Protein AF-A0A3P8J7G5-F1 (afdb_monomer_lite)

Organism: Raoultella terrigena (NCBI:txid577)

Radius of gyration: 26.19 Å; chains: 1; bounding box: 69×75×63 Å

InterPro domains:
  IPR012000 Thiamine pyrophosphate enzyme, central domain [PF00205] (1-102)
  IPR029035 DHS-like NAD/FAD-binding domain superfamily [SSF52467] (2-127)
  IPR045229 Thiamine pyrophosphate enzyme [PTHR18968] (2-134)

pLDDT: mean 77.0, std 26.86, range [25.62, 98.56]

Secondary structure (DSSP, 8-state):
-HHHHT--EEE-TTTTTSS-TT-TTEEEE-STT--HHHHHHHHH-SEEEEES----HHHHTTTTS---TT-EEEEEES-HHHHTGGG-EEEES-HHHHHHHHHHHTTT-----TTTTHHHHHHHHHHHHHHHHHT--TTSTT---SS--S--TTS-PPP----S---HHHHHHHHHTT----------------------------------

Sequence (212 aa):
MAERYGIPFAETQAGKGSVVSSHPLNVGGVGETGCLAANLLAKEADLVIGVGTRFSDFTTASKWLFQHPGVRFLNVNVSNFDAWKLDGIPLLADAREALTALDDALAGESWQAEWGAQIDSVQNRQLKETQRVYQAVWQEESFVPEIDDRLDRGCGVPRIPPDHGFNLNAVQRAGRAERNPGLRRGDRGGGGQPARRSAARLAQPGDQHLSR

Structure (mmCIF, N/CA/C/O backbone):
data_AF-A0A3P8J7G5-F1
#
_entry.id   AF-A0A3P8J7G5-F1
#
loop_
_atom_site.group_PDB
_atom_site.id
_atom_site.type_symbol
_atom_site.label_atom_id
_atom_site.label_alt_id
_atom_site.label_comp_id
_atom_site.label_asym_id
_atom_site.label_entity_id
_atom_site.label_seq_id
_atom_site.pdbx_PDB_ins_code
_atom_site.Cartn_x
_atom_site.Cartn_y
_atom_site.Cartn_z
_atom_site.occupancy
_atom_site.B_iso_or_equiv
_atom_site.auth_seq_id
_atom_site.auth_comp_id
_atom_site.auth_asym_id
_atom_site.auth_atom_id
_atom_site.pdbx_PDB_model_num
ATOM 1 N N . MET A 1 1 ? 1.711 -3.173 14.064 1.00 90.19 1 MET A N 1
ATOM 2 C CA . MET A 1 1 ? 0.731 -3.344 12.976 1.00 90.19 1 MET A CA 1
ATOM 3 C C . MET A 1 1 ? 1.226 -4.165 11.776 1.00 90.19 1 MET A C 1
ATOM 5 O O . MET A 1 1 ? 0.904 -5.340 11.760 1.00 90.19 1 MET A O 1
ATOM 9 N N . ALA A 1 2 ? 1.992 -3.639 10.800 1.00 94.25 2 ALA A N 1
ATOM 10 C CA . ALA A 1 2 ? 2.268 -4.364 9.537 1.00 94.25 2 ALA A CA 1
ATOM 11 C C . ALA A 1 2 ? 2.840 -5.784 9.727 1.00 94.25 2 ALA A C 1
ATOM 13 O O . ALA A 1 2 ? 2.243 -6.748 9.262 1.00 94.25 2 ALA A O 1
ATOM 14 N N . GLU A 1 3 ? 3.937 -5.923 10.478 1.00 94.81 3 GLU A N 1
ATOM 15 C CA . GLU A 1 3 ? 4.541 -7.229 10.793 1.00 94.81 3 GLU A CA 1
ATOM 16 C C . GLU A 1 3 ? 3.612 -8.128 11.618 1.00 94.81 3 GLU A C 1
ATOM 18 O O . GLU A 1 3 ? 3.547 -9.329 11.384 1.00 94.81 3 GLU A O 1
ATOM 23 N N . ARG A 1 4 ? 2.871 -7.543 12.567 1.00 93.94 4 ARG A N 1
ATOM 24 C CA . ARG A 1 4 ? 1.979 -8.278 13.476 1.00 93.94 4 ARG A CA 1
ATOM 25 C C . ARG A 1 4 ? 0.811 -8.937 12.742 1.00 93.94 4 ARG A C 1
ATOM 27 O O . ARG A 1 4 ? 0.376 -10.001 13.165 1.00 93.94 4 ARG A O 1
ATOM 34 N N . TYR A 1 5 ? 0.311 -8.294 11.691 1.00 95.56 5 TYR A N 1
ATOM 35 C CA . TYR A 1 5 ? -0.881 -8.726 10.959 1.00 95.56 5 TYR A CA 1
ATOM 36 C C . TYR A 1 5 ? -0.579 -9.186 9.524 1.00 95.56 5 TYR A C 1
ATOM 38 O O . TYR A 1 5 ? -1.505 -9.378 8.742 1.00 95.56 5 TYR A O 1
ATOM 46 N N . GLY A 1 6 ? 0.698 -9.302 9.139 1.00 95.56 6 GLY A N 1
ATOM 47 C CA . GLY A 1 6 ? 1.097 -9.739 7.796 1.00 95.56 6 GLY A CA 1
ATOM 48 C C . GLY A 1 6 ? 0.655 -8.801 6.663 1.00 95.56 6 GLY A C 1
ATOM 49 O O . GLY A 1 6 ? 0.409 -9.259 5.549 1.00 95.56 6 GLY A O 1
ATOM 50 N N . ILE A 1 7 ? 0.526 -7.497 6.929 1.00 97.06 7 ILE A N 1
ATOM 51 C CA . ILE A 1 7 ? -0.005 -6.524 5.960 1.00 97.06 7 ILE A CA 1
ATOM 52 C C . ILE A 1 7 ? 1.141 -5.986 5.083 1.00 97.06 7 ILE A C 1
ATOM 54 O O . ILE A 1 7 ? 2.025 -5.302 5.614 1.00 97.06 7 ILE A O 1
ATOM 58 N N . PRO A 1 8 ? 1.148 -6.232 3.756 1.00 97.69 8 PRO A N 1
ATOM 59 C CA . PRO A 1 8 ? 2.089 -5.582 2.854 1.00 97.69 8 PRO A CA 1
ATOM 60 C C . PRO A 1 8 ? 1.796 -4.083 2.783 1.00 97.69 8 PRO A C 1
ATOM 62 O O . PRO A 1 8 ? 0.643 -3.656 2.831 1.00 97.69 8 PRO A O 1
ATOM 65 N N . PHE A 1 9 ? 2.835 -3.270 2.627 1.00 97.56 9 PHE A N 1
ATOM 66 C CA . PHE A 1 9 ? 2.686 -1.830 2.462 1.00 97.56 9 PHE A CA 1
ATOM 67 C C . PHE A 1 9 ? 3.425 -1.335 1.227 1.00 97.56 9 PHE A C 1
ATOM 69 O O . PHE A 1 9 ? 4.511 -1.806 0.883 1.00 97.56 9 PHE A O 1
ATOM 76 N N . ALA A 1 10 ? 2.820 -0.347 0.578 1.00 97.69 10 ALA A N 1
ATOM 77 C CA . ALA A 1 10 ? 3.396 0.358 -0.548 1.00 97.69 10 ALA A CA 1
ATOM 78 C C . ALA A 1 10 ? 3.587 1.837 -0.202 1.00 97.69 10 ALA A C 1
ATOM 80 O O . ALA A 1 10 ? 2.877 2.401 0.633 1.00 97.69 10 ALA A O 1
ATOM 81 N N . GLU A 1 11 ? 4.557 2.470 -0.847 1.00 97.25 11 GLU A N 1
ATOM 82 C CA . GLU A 1 11 ? 4.920 3.858 -0.594 1.00 97.25 11 GLU A CA 1
ATOM 83 C C . GLU A 1 11 ? 4.376 4.756 -1.708 1.00 97.25 11 GLU A C 1
ATOM 85 O O . GLU A 1 11 ? 4.523 4.476 -2.899 1.00 97.25 11 GLU A O 1
ATOM 90 N N . THR A 1 12 ? 3.785 5.886 -1.330 1.00 96.94 12 THR A N 1
ATOM 91 C CA . THR A 1 12 ? 3.577 6.983 -2.282 1.00 96.94 12 THR A CA 1
ATOM 92 C C . THR A 1 12 ? 4.904 7.702 -2.530 1.00 96.94 12 THR A C 1
ATOM 94 O O . THR A 1 12 ? 5.844 7.570 -1.744 1.00 96.94 12 THR A O 1
ATOM 97 N N . GLN A 1 13 ? 4.982 8.535 -3.572 1.00 94.38 13 GLN A N 1
ATOM 98 C CA . GLN A 1 13 ? 6.171 9.366 -3.812 1.00 94.38 13 GLN A CA 1
ATOM 99 C C . GLN A 1 13 ? 6.541 10.224 -2.586 1.00 94.38 13 GLN A C 1
ATOM 101 O O . GLN A 1 13 ? 7.714 10.347 -2.253 1.00 94.38 13 GLN A O 1
ATOM 106 N N . ALA A 1 14 ? 5.542 10.770 -1.882 1.00 94.25 14 ALA A N 1
ATOM 107 C CA . ALA A 1 14 ? 5.748 11.582 -0.681 1.00 94.25 14 ALA A CA 1
ATOM 108 C C . ALA A 1 14 ? 6.012 10.751 0.589 1.00 94.25 14 ALA A C 1
ATOM 110 O O . ALA A 1 14 ? 6.633 11.249 1.521 1.00 94.25 14 ALA A O 1
ATOM 111 N N . GLY A 1 15 ? 5.538 9.502 0.635 1.00 94.19 15 GLY A N 1
ATOM 112 C CA . GLY A 1 15 ? 5.759 8.577 1.752 1.00 94.19 15 GLY A CA 1
ATOM 113 C C . GLY A 1 15 ? 7.064 7.786 1.652 1.00 94.19 15 GLY A C 1
ATOM 114 O O . GLY A 1 15 ? 7.389 7.015 2.555 1.00 94.19 15 GLY A O 1
ATOM 115 N N . LYS A 1 16 ? 7.817 7.943 0.557 1.00 93.75 16 LYS A N 1
ATOM 116 C CA . LYS A 1 16 ? 9.071 7.222 0.357 1.00 93.75 16 LYS A CA 1
ATOM 117 C C . LYS A 1 16 ? 10.046 7.540 1.491 1.00 93.75 16 LYS A C 1
ATOM 119 O O . LYS A 1 16 ? 10.407 8.691 1.713 1.00 93.75 16 LYS A O 1
ATOM 124 N N . GLY A 1 17 ? 10.533 6.493 2.152 1.00 92.62 17 GLY A N 1
ATOM 125 C CA . GLY A 1 17 ? 11.526 6.615 3.221 1.00 92.62 17 GLY A CA 1
ATOM 126 C C . GLY A 1 17 ? 10.940 6.650 4.631 1.00 92.62 17 GLY A C 1
ATOM 127 O O . GLY A 1 17 ? 11.711 6.712 5.584 1.00 92.62 17 GLY A O 1
ATOM 128 N N . SER A 1 18 ? 9.615 6.540 4.789 1.00 91.75 18 SER A N 1
ATOM 129 C CA . SER A 1 18 ? 8.999 6.323 6.107 1.00 91.75 18 SER A CA 1
ATOM 130 C C . SER A 1 18 ? 9.405 4.984 6.734 1.00 91.75 18 SER A C 1
ATOM 132 O O . SER A 1 18 ? 9.504 4.886 7.954 1.00 91.75 18 SER A O 1
ATOM 134 N N . VAL A 1 19 ? 9.674 3.965 5.909 1.00 94.00 19 VAL A N 1
ATOM 135 C CA . VAL A 1 19 ? 10.212 2.663 6.329 1.00 94.00 19 VAL A CA 1
ATOM 136 C C . VAL A 1 19 ? 11.403 2.301 5.440 1.00 94.00 19 VAL A C 1
ATOM 138 O O . VAL A 1 19 ? 11.500 2.736 4.289 1.00 94.00 19 VAL A O 1
ATOM 141 N N . VAL A 1 20 ? 12.336 1.502 5.967 1.00 95.12 20 VAL A N 1
ATOM 142 C CA . VAL A 1 20 ? 13.473 0.995 5.191 1.00 95.12 20 VAL A CA 1
ATOM 143 C C . VAL A 1 20 ? 12.984 0.224 3.958 1.00 95.12 20 VAL A C 1
ATOM 145 O O . VAL A 1 20 ? 12.073 -0.600 4.033 1.00 95.12 20 VAL A O 1
ATOM 148 N N . SER A 1 21 ? 13.599 0.480 2.803 1.00 93.25 21 SER A N 1
ATOM 149 C CA . SER A 1 21 ? 13.184 -0.131 1.533 1.00 93.25 21 SER A CA 1
ATOM 150 C C . SER A 1 21 ? 13.373 -1.648 1.487 1.00 93.25 21 SER A C 1
ATOM 152 O O . SER A 1 21 ? 12.710 -2.314 0.706 1.00 93.25 21 SER A O 1
ATOM 154 N N . SER A 1 22 ? 14.273 -2.195 2.307 1.00 94.75 22 SER A N 1
ATOM 155 C CA . SER A 1 22 ? 14.556 -3.631 2.385 1.00 94.75 22 SER A CA 1
ATOM 156 C C . SER A 1 22 ? 13.615 -4.397 3.316 1.00 94.75 22 SER A C 1
ATOM 158 O O . SER A 1 22 ? 13.868 -5.567 3.591 1.00 94.75 22 SER A O 1
ATOM 160 N N . HIS A 1 23 ? 12.593 -3.746 3.874 1.00 96.69 23 HIS A N 1
ATOM 161 C CA . HIS A 1 23 ? 11.643 -4.415 4.752 1.00 96.69 23 HIS A CA 1
ATOM 162 C C . HIS A 1 23 ? 10.862 -5.489 3.964 1.00 96.69 23 HIS A C 1
ATOM 164 O O . HIS A 1 23 ? 10.343 -5.159 2.899 1.00 96.69 23 HIS A O 1
ATOM 170 N N . PRO A 1 24 ? 10.714 -6.733 4.465 1.00 95.62 24 PRO A N 1
ATOM 171 C CA . PRO A 1 24 ? 10.062 -7.824 3.727 1.00 95.62 24 PRO A CA 1
ATOM 172 C C . PRO A 1 24 ? 8.640 -7.507 3.248 1.00 95.62 24 PRO A C 1
ATOM 174 O O . PRO A 1 24 ? 8.271 -7.850 2.136 1.00 95.62 24 PRO A O 1
ATOM 177 N N . LEU A 1 25 ? 7.856 -6.788 4.055 1.00 97.12 25 LEU A N 1
ATOM 178 C CA . LEU A 1 25 ? 6.496 -6.358 3.693 1.00 97.12 25 LEU A CA 1
ATOM 179 C C . LEU A 1 25 ? 6.433 -5.078 2.834 1.00 97.12 25 LEU A C 1
ATOM 181 O O . LEU A 1 25 ? 5.337 -4.655 2.477 1.00 97.12 25 LEU A O 1
ATOM 185 N N . ASN A 1 26 ? 7.567 -4.446 2.502 1.00 97.44 26 ASN A N 1
ATOM 186 C CA . ASN A 1 26 ? 7.579 -3.300 1.592 1.00 97.44 26 ASN A CA 1
ATOM 187 C C . ASN A 1 26 ? 7.509 -3.797 0.144 1.00 97.44 26 ASN A C 1
ATOM 189 O O . ASN A 1 26 ? 8.434 -4.444 -0.351 1.00 97.44 26 ASN A O 1
ATOM 193 N N . VAL A 1 27 ? 6.427 -3.471 -0.556 1.00 97.44 27 VAL A N 1
ATOM 194 C CA . VAL A 1 27 ? 6.219 -3.893 -1.950 1.00 97.44 27 VAL A CA 1
ATOM 195 C C . VAL A 1 27 ? 6.579 -2.811 -2.969 1.00 97.44 27 VAL A C 1
ATOM 197 O O . VAL A 1 27 ? 6.437 -3.033 -4.167 1.00 97.44 27 VAL A O 1
ATOM 200 N N . GLY A 1 28 ? 7.127 -1.681 -2.511 1.00 96.62 28 GLY A N 1
ATOM 201 C CA . GLY A 1 28 ? 7.687 -0.609 -3.330 1.00 96.62 28 GLY A CA 1
ATOM 202 C C . GLY A 1 28 ? 6.732 0.560 -3.573 1.00 96.62 28 GLY A C 1
ATOM 203 O O . GLY A 1 28 ? 5.779 0.782 -2.827 1.00 96.62 28 GLY A O 1
ATOM 204 N N . GLY A 1 29 ? 7.031 1.353 -4.605 1.00 97.12 29 GLY A N 1
ATOM 205 C CA . GLY A 1 29 ? 6.222 2.516 -4.972 1.00 97.12 29 GLY A CA 1
ATOM 206 C C . GLY A 1 29 ? 4.898 2.106 -5.614 1.00 97.12 29 GLY A C 1
ATOM 207 O O . GLY A 1 29 ? 4.897 1.240 -6.480 1.00 97.12 29 GLY A O 1
ATOM 208 N N . VAL A 1 30 ? 3.790 2.741 -5.234 1.00 97.88 30 VAL A N 1
ATOM 209 C CA . VAL A 1 30 ? 2.454 2.486 -5.805 1.00 97.88 30 VAL A CA 1
ATOM 210 C C . VAL A 1 30 ? 2.017 3.608 -6.745 1.00 97.88 30 VAL A C 1
ATOM 212 O O . VAL A 1 30 ? 2.374 4.770 -6.529 1.00 97.88 30 VAL A O 1
ATOM 215 N N . GLY A 1 31 ? 1.228 3.267 -7.766 1.00 97.44 31 GLY A N 1
ATOM 216 C CA . GLY A 1 31 ? 0.626 4.239 -8.675 1.00 97.44 31 GLY A CA 1
ATOM 217 C C . GLY A 1 31 ? 1.104 4.136 -10.119 1.00 97.44 31 GLY A C 1
ATOM 218 O O . GLY A 1 31 ? 1.764 3.175 -10.503 1.00 97.44 31 GLY A O 1
ATOM 219 N N . GLU A 1 32 ? 0.795 5.155 -10.916 1.00 96.56 32 GLU A N 1
ATOM 220 C CA . GLU A 1 32 ? 1.154 5.256 -12.338 1.00 96.56 32 GLU A CA 1
ATOM 221 C C . GLU A 1 32 ? 2.665 5.094 -12.560 1.00 96.56 32 GLU A C 1
ATOM 223 O O . GLU A 1 32 ? 3.106 4.340 -13.419 1.00 96.56 32 GLU A O 1
ATOM 228 N N . THR A 1 33 ? 3.476 5.741 -11.718 1.00 93.88 33 THR A N 1
ATOM 229 C CA . THR A 1 33 ? 4.944 5.611 -11.722 1.00 93.88 33 THR A CA 1
ATOM 230 C C . THR A 1 33 ? 5.443 4.616 -10.667 1.00 93.88 33 THR A C 1
ATOM 232 O O . THR A 1 33 ? 6.569 4.736 -10.180 1.00 93.88 33 THR A O 1
ATOM 235 N N . GLY A 1 34 ? 4.567 3.722 -10.208 1.00 94.31 34 GLY A N 1
ATOM 236 C CA . GLY A 1 34 ? 4.864 2.695 -9.219 1.00 94.31 34 GLY A CA 1
ATOM 237 C C . GLY A 1 34 ? 5.600 1.497 -9.816 1.00 94.31 34 GLY A C 1
ATOM 238 O O . GLY A 1 34 ? 5.920 1.452 -11.002 1.00 94.31 34 GLY A O 1
ATOM 239 N N . CYS A 1 35 ? 5.878 0.503 -8.982 1.00 95.94 35 CYS A N 1
ATOM 240 C CA . CYS A 1 35 ? 6.486 -0.751 -9.400 1.00 95.94 35 CYS A CA 1
ATOM 241 C C . CYS A 1 35 ? 5.429 -1.844 -9.632 1.00 95.94 35 CYS A C 1
ATOM 243 O O . CYS A 1 35 ? 4.290 -1.767 -9.160 1.00 95.94 35 CYS A O 1
ATOM 245 N N . LEU A 1 36 ? 5.832 -2.904 -10.337 1.00 96.94 36 LEU A N 1
ATOM 246 C CA . LEU A 1 36 ? 4.983 -4.049 -10.664 1.00 96.94 36 LEU A CA 1
ATOM 247 C C . LEU A 1 36 ? 4.413 -4.704 -9.401 1.00 96.94 36 LEU A C 1
ATOM 249 O O . LEU A 1 36 ? 3.229 -5.023 -9.366 1.00 96.94 36 LEU A O 1
ATOM 253 N N . ALA A 1 37 ? 5.239 -4.897 -8.368 1.00 98.00 37 ALA A N 1
ATOM 254 C CA . ALA A 1 37 ? 4.833 -5.600 -7.152 1.00 98.00 37 ALA A CA 1
ATOM 255 C C . ALA A 1 37 ? 3.694 -4.882 -6.410 1.00 98.00 37 ALA A C 1
ATOM 257 O O . ALA A 1 37 ? 2.649 -5.487 -6.169 1.00 98.00 37 ALA A O 1
ATOM 258 N N . ALA A 1 38 ? 3.865 -3.591 -6.112 1.00 98.00 38 ALA A N 1
ATOM 259 C CA . ALA A 1 38 ? 2.845 -2.784 -5.451 1.00 98.00 38 ALA A CA 1
ATOM 260 C C . ALA A 1 38 ? 1.550 -2.707 -6.269 1.00 98.00 38 ALA A C 1
ATOM 262 O O . ALA A 1 38 ? 0.467 -2.911 -5.727 1.00 98.00 38 ALA A O 1
ATOM 263 N N . ASN A 1 39 ? 1.654 -2.466 -7.580 1.00 98.38 39 ASN A N 1
ATOM 264 C CA . ASN A 1 39 ? 0.478 -2.297 -8.430 1.00 98.38 39 ASN A CA 1
ATOM 265 C C . ASN A 1 39 ? -0.302 -3.600 -8.650 1.00 98.38 39 ASN A C 1
ATOM 267 O O . ASN A 1 39 ? -1.512 -3.548 -8.849 1.00 98.38 39 ASN A O 1
ATOM 271 N N . LEU A 1 40 ? 0.354 -4.764 -8.612 1.00 98.12 40 LEU A N 1
ATOM 272 C CA . LEU A 1 40 ? -0.340 -6.053 -8.659 1.00 98.12 40 LEU A CA 1
ATOM 273 C C . LEU A 1 40 ? -1.148 -6.306 -7.386 1.00 98.12 40 LEU A C 1
ATOM 275 O O . LEU A 1 40 ? -2.301 -6.700 -7.491 1.00 98.12 40 LEU A O 1
ATOM 279 N N . LEU A 1 41 ? -0.586 -6.046 -6.203 1.00 98.19 41 LEU A N 1
ATOM 280 C CA . LEU A 1 41 ? -1.330 -6.228 -4.950 1.00 98.19 41 LEU A CA 1
ATOM 281 C C . LEU A 1 41 ? -2.438 -5.186 -4.786 1.00 98.19 41 LEU A C 1
ATOM 283 O O . LEU A 1 41 ? -3.529 -5.522 -4.344 1.00 98.19 41 LEU A O 1
ATOM 287 N N . ALA A 1 42 ? -2.194 -3.936 -5.191 1.00 98.12 42 ALA A N 1
ATOM 288 C CA . ALA A 1 42 ? -3.199 -2.876 -5.125 1.00 98.12 42 ALA A CA 1
ATOM 289 C C . ALA A 1 42 ? -4.457 -3.200 -5.950 1.00 98.12 42 ALA A C 1
ATOM 291 O O . ALA A 1 42 ? -5.558 -2.839 -5.544 1.00 98.12 42 ALA A O 1
ATOM 292 N N . LYS A 1 43 ? -4.311 -3.908 -7.079 1.00 98.06 43 LYS A N 1
ATOM 293 C CA . LYS A 1 43 ? -5.452 -4.356 -7.891 1.00 98.06 43 LYS A CA 1
ATOM 294 C C . LYS A 1 43 ? -6.347 -5.345 -7.154 1.00 98.06 43 LYS A C 1
ATOM 296 O O . LYS A 1 43 ? -7.560 -5.246 -7.293 1.00 98.06 43 LYS A O 1
ATOM 301 N N . GLU A 1 44 ? -5.750 -6.250 -6.384 1.00 98.00 44 GLU A N 1
ATOM 302 C CA . GLU A 1 44 ? -6.438 -7.352 -5.699 1.00 98.00 44 GLU A CA 1
ATOM 303 C C . GLU A 1 44 ? -6.928 -6.982 -4.290 1.00 98.00 44 GLU A C 1
ATOM 305 O O . GLU A 1 44 ? -7.724 -7.712 -3.709 1.00 98.00 44 GLU A O 1
ATOM 310 N N . ALA A 1 45 ? -6.456 -5.867 -3.724 1.00 98.19 45 ALA A N 1
ATOM 311 C CA . ALA A 1 45 ? -6.770 -5.480 -2.354 1.00 98.19 45 ALA A CA 1
ATOM 312 C C . ALA A 1 45 ? -8.273 -5.220 -2.156 1.00 98.19 45 ALA A C 1
ATOM 314 O O . ALA A 1 45 ? -8.862 -4.355 -2.804 1.00 98.19 45 ALA A O 1
ATOM 315 N N . ASP A 1 46 ? -8.876 -5.919 -1.199 1.00 97.62 46 ASP A N 1
ATOM 316 C CA . ASP A 1 46 ? -10.257 -5.714 -0.755 1.00 97.62 46 ASP A CA 1
ATOM 317 C C . ASP A 1 46 ? -10.378 -4.612 0.318 1.00 97.62 46 ASP A C 1
ATOM 319 O O . ASP A 1 46 ? -11.452 -4.042 0.524 1.00 97.62 46 ASP A O 1
ATOM 323 N N . LEU A 1 47 ? -9.268 -4.262 0.969 1.00 97.81 47 LEU A N 1
ATOM 324 C CA . LEU A 1 47 ? -9.131 -3.138 1.885 1.00 97.81 47 LEU A CA 1
ATOM 325 C C . LEU A 1 47 ? -7.810 -2.402 1.640 1.00 97.81 47 LEU A C 1
ATOM 327 O O . LEU A 1 47 ? -6.727 -2.982 1.704 1.00 97.81 47 LEU A O 1
ATOM 331 N N . VAL A 1 48 ? -7.899 -1.089 1.445 1.00 98.19 48 VAL A N 1
ATOM 332 C CA . VAL A 1 48 ? -6.753 -0.184 1.343 1.00 98.19 48 VAL A CA 1
ATOM 333 C C . VAL A 1 48 ? -6.770 0.774 2.527 1.00 98.19 48 VAL A C 1
ATOM 335 O O . VAL A 1 48 ? -7.707 1.554 2.698 1.00 98.19 48 VAL A O 1
ATOM 338 N N . ILE A 1 49 ? -5.713 0.739 3.340 1.00 98.25 49 ILE A N 1
ATOM 339 C CA . ILE A 1 49 ? -5.539 1.662 4.466 1.00 98.25 49 ILE A CA 1
ATOM 340 C C . ILE A 1 49 ? -4.620 2.804 4.025 1.00 98.25 49 ILE A C 1
ATOM 342 O O . ILE A 1 49 ? -3.402 2.647 3.926 1.00 98.25 49 ILE A O 1
ATOM 346 N N . GLY A 1 50 ? -5.203 3.965 3.736 1.00 98.00 50 GLY A N 1
ATOM 347 C CA . GLY A 1 50 ? -4.464 5.169 3.380 1.00 98.00 50 GLY A CA 1
ATOM 348 C C . GLY A 1 50 ? -3.973 5.902 4.621 1.00 98.00 50 GLY A C 1
ATOM 349 O O . GLY A 1 50 ? -4.774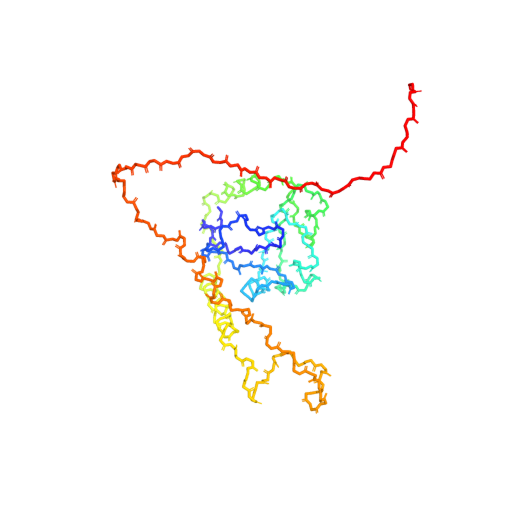 6.520 5.310 1.00 98.00 50 GLY A O 1
ATOM 350 N N . VAL A 1 51 ? -2.665 5.897 4.887 1.00 98.19 51 VAL A N 1
ATOM 351 C CA . VAL A 1 51 ? -2.077 6.604 6.039 1.00 98.19 51 VAL A CA 1
ATOM 352 C C . VAL A 1 51 ? -1.365 7.872 5.579 1.00 98.19 51 VAL A C 1
ATOM 354 O O . VAL A 1 51 ? -0.367 7.806 4.864 1.00 98.19 51 VAL A O 1
ATOM 357 N N . GLY A 1 52 ? -1.892 9.037 5.960 1.00 97.31 52 GLY A N 1
ATOM 358 C CA . GLY A 1 52 ? -1.318 10.351 5.643 1.00 97.31 52 GLY A CA 1
ATOM 359 C C . GLY A 1 52 ? -1.219 10.654 4.143 1.00 97.31 52 GLY A C 1
ATOM 360 O O . GLY A 1 52 ? -0.500 11.566 3.734 1.00 97.31 52 GLY A O 1
ATOM 361 N N . THR A 1 53 ? -1.911 9.885 3.300 1.00 97.06 53 THR A N 1
ATOM 362 C CA . THR A 1 53 ? -1.845 10.015 1.844 1.00 97.06 53 THR A CA 1
ATOM 363 C C . THR A 1 53 ? -2.915 10.963 1.323 1.00 97.06 53 THR A C 1
ATOM 365 O O . THR A 1 53 ? -4.047 10.990 1.801 1.00 97.06 53 THR A O 1
ATOM 368 N N . ARG A 1 54 ? -2.556 11.728 0.291 1.00 95.62 54 ARG A N 1
ATOM 369 C CA . ARG A 1 54 ? -3.486 12.591 -0.447 1.00 95.62 54 ARG A CA 1
ATOM 370 C C . ARG A 1 54 ? -4.227 11.845 -1.553 1.00 95.62 54 ARG A C 1
ATOM 372 O O . ARG A 1 54 ? -5.017 12.481 -2.243 1.00 95.62 54 ARG A O 1
ATOM 379 N N . PHE A 1 55 ? -3.927 10.564 -1.790 1.00 96.69 55 PHE A N 1
ATOM 380 C CA . PHE A 1 55 ? -4.453 9.801 -2.930 1.00 96.69 55 PHE A CA 1
ATOM 381 C C . PHE A 1 55 ? -4.405 10.609 -4.236 1.00 96.69 55 PHE A C 1
ATOM 383 O O . PHE A 1 55 ? -5.425 10.844 -4.879 1.00 96.69 55 PHE A O 1
ATOM 390 N N . SER A 1 56 ? -3.215 11.107 -4.588 1.00 95.94 56 SER A N 1
ATOM 391 C CA . SER A 1 56 ? -3.036 11.860 -5.833 1.00 95.94 56 SER A CA 1
ATOM 392 C C . SER A 1 56 ? -3.349 10.997 -7.056 1.00 95.94 56 SER A C 1
ATOM 394 O O . SER A 1 56 ? -3.321 9.766 -6.979 1.00 95.94 56 SER A O 1
ATOM 396 N N . ASP A 1 57 ? -3.567 11.634 -8.205 1.00 95.62 57 ASP A N 1
ATOM 397 C CA . ASP A 1 57 ? -3.802 10.925 -9.467 1.00 95.62 57 ASP A CA 1
ATOM 398 C C . ASP A 1 57 ? -2.656 9.967 -9.801 1.00 95.62 57 ASP A C 1
ATOM 400 O O . ASP A 1 57 ? -2.906 8.820 -10.151 1.00 95.62 57 ASP A O 1
ATOM 404 N N . PHE A 1 58 ? -1.404 10.371 -9.562 1.00 95.56 58 PHE A N 1
ATOM 405 C CA . PHE A 1 58 ? -0.256 9.476 -9.716 1.00 95.56 58 PHE A CA 1
ATOM 406 C C . PHE A 1 58 ? -0.293 8.295 -8.750 1.00 95.56 58 PHE A C 1
ATOM 408 O O . PHE A 1 58 ? 0.049 7.197 -9.154 1.00 95.56 58 PHE A O 1
ATOM 415 N N . THR A 1 59 ? -0.722 8.490 -7.501 1.00 96.25 59 THR A N 1
ATOM 416 C CA . THR A 1 59 ? -0.796 7.404 -6.506 1.00 96.25 59 THR A CA 1
ATOM 417 C C . THR A 1 59 ? -1.900 6.403 -6.846 1.00 96.25 59 THR A C 1
ATOM 419 O O . THR A 1 59 ? -1.749 5.209 -6.616 1.00 96.25 59 THR A O 1
ATOM 422 N N . THR A 1 60 ? -3.022 6.890 -7.375 1.00 96.94 60 THR A N 1
ATOM 423 C CA . THR A 1 60 ? -4.229 6.086 -7.623 1.00 96.94 60 THR A CA 1
ATOM 424 C C . THR A 1 60 ? -4.376 5.626 -9.072 1.00 96.94 60 THR A C 1
ATOM 426 O O . THR A 1 60 ? -5.340 4.927 -9.379 1.00 96.94 60 THR A O 1
ATOM 429 N N . ALA A 1 61 ? -3.462 6.036 -9.957 1.00 96.81 61 ALA A N 1
ATOM 430 C CA . ALA A 1 61 ? -3.613 5.952 -11.411 1.00 96.81 61 ALA A CA 1
ATOM 431 C C . ALA A 1 61 ? -4.977 6.509 -11.867 1.00 96.81 61 ALA A C 1
ATOM 433 O O . ALA A 1 61 ? -5.766 5.821 -12.506 1.00 96.81 61 ALA A O 1
ATOM 434 N N . SER A 1 62 ? -5.314 7.728 -11.430 1.00 95.25 62 SER A N 1
ATOM 435 C CA . SER A 1 62 ? -6.634 8.345 -11.651 1.00 95.25 62 SER A CA 1
ATOM 436 C C . SER A 1 62 ? -7.796 7.423 -11.247 1.00 95.25 62 SER A C 1
ATOM 438 O O . SER A 1 62 ? -8.782 7.280 -11.968 1.00 95.25 62 SER A O 1
ATOM 440 N N . LYS A 1 63 ? -7.670 6.804 -10.064 1.00 94.62 63 LYS A N 1
ATOM 441 C CA . LYS A 1 63 ? -8.579 5.796 -9.478 1.00 94.62 63 LYS A CA 1
ATOM 442 C C . LYS A 1 63 ? -8.593 4.422 -10.164 1.00 94.62 63 LYS A C 1
ATOM 444 O O . LYS A 1 63 ? -9.249 3.522 -9.653 1.00 94.62 63 LYS A O 1
ATOM 449 N N . TRP A 1 64 ? -7.868 4.224 -11.263 1.00 96.56 64 TRP A N 1
ATOM 450 C CA . TRP A 1 64 ? -7.870 2.966 -12.020 1.00 96.56 64 TRP A CA 1
ATOM 451 C C . TRP A 1 64 ? -7.124 1.816 -11.332 1.00 96.56 64 TRP A C 1
ATOM 453 O O . TRP A 1 64 ? -7.310 0.645 -11.675 1.00 96.56 64 TRP A O 1
ATOM 463 N N . LEU A 1 65 ? -6.229 2.138 -10.395 1.00 97.69 65 LEU A N 1
ATOM 464 C CA . LEU A 1 65 ? -5.309 1.154 -9.838 1.00 97.69 65 LEU 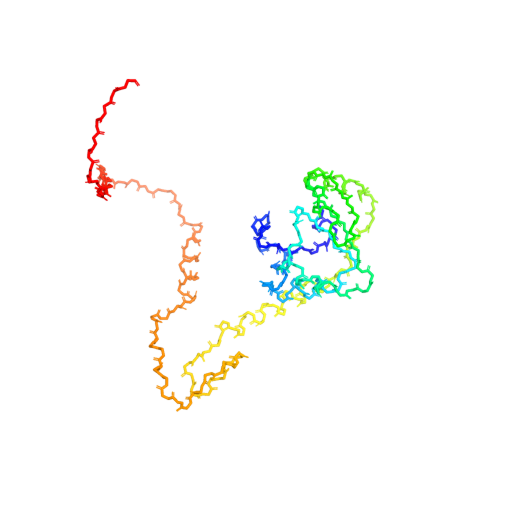A CA 1
ATOM 465 C C . LEU A 1 65 ? -6.004 0.068 -9.005 1.00 97.69 65 LEU A C 1
ATOM 467 O O . LEU A 1 65 ? -5.586 -1.086 -9.048 1.00 97.69 65 LEU A O 1
ATOM 471 N N . PHE A 1 66 ? -7.036 0.435 -8.250 1.00 97.75 66 PHE A N 1
ATOM 472 C CA . PHE A 1 66 ? -7.732 -0.462 -7.330 1.00 97.75 66 PHE A CA 1
ATOM 473 C C . PHE A 1 66 ? -8.921 -1.096 -8.052 1.00 97.75 66 PHE A C 1
ATOM 475 O O . PHE A 1 66 ? -9.883 -0.403 -8.375 1.00 97.75 66 PHE A O 1
ATOM 482 N N . GLN A 1 67 ? -8.831 -2.393 -8.358 1.00 97.81 67 GLN A N 1
ATOM 483 C CA . GLN A 1 67 ? -9.755 -3.061 -9.289 1.00 97.81 67 GLN A CA 1
ATOM 484 C C . GLN A 1 67 ? -10.634 -4.124 -8.630 1.00 97.81 67 GLN A C 1
ATOM 486 O O . GLN A 1 67 ? -11.610 -4.564 -9.239 1.00 97.81 67 GLN A O 1
ATOM 491 N N . HIS A 1 68 ? -10.328 -4.518 -7.394 1.00 98.00 68 HIS A N 1
ATOM 492 C CA . HIS A 1 68 ? -11.140 -5.466 -6.652 1.00 98.00 68 HIS A CA 1
ATOM 493 C C . HIS A 1 68 ? -12.573 -4.916 -6.493 1.00 98.00 68 HIS A C 1
ATOM 495 O O . HIS A 1 68 ? -12.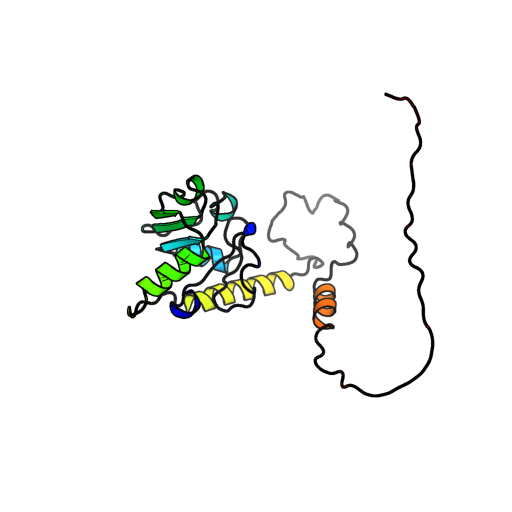754 -3.813 -5.971 1.00 98.00 68 HIS A O 1
ATOM 501 N N . PRO A 1 69 ? -13.620 -5.661 -6.899 1.00 96.62 69 PRO A N 1
ATOM 502 C CA . PRO A 1 69 ? -14.991 -5.140 -6.962 1.00 96.62 69 PRO A CA 1
ATOM 503 C C . PRO A 1 69 ? -15.566 -4.765 -5.590 1.00 96.62 69 PRO A C 1
ATOM 505 O O . PRO A 1 69 ? -16.487 -3.959 -5.503 1.00 96.62 69 PRO A O 1
ATOM 508 N N . GLY A 1 70 ? -15.031 -5.358 -4.520 1.00 96.62 70 GLY A N 1
ATOM 509 C CA . GLY A 1 70 ? -15.392 -5.064 -3.133 1.00 96.62 70 GLY A CA 1
ATOM 510 C C . GLY A 1 70 ? -14.384 -4.190 -2.386 1.00 96.62 70 GLY A C 1
ATOM 511 O O . GLY A 1 70 ? -14.403 -4.221 -1.159 1.00 96.62 70 GLY A O 1
ATOM 512 N N . VAL A 1 71 ? -13.472 -3.493 -3.081 1.00 98.19 71 VAL A N 1
ATOM 513 C CA . VAL A 1 71 ? -12.440 -2.678 -2.420 1.00 98.19 71 VAL A CA 1
ATOM 514 C C . VAL A 1 71 ? -13.066 -1.623 -1.507 1.00 98.19 71 VAL A C 1
ATOM 516 O O . VAL A 1 71 ? -13.958 -0.872 -1.902 1.00 98.19 71 VAL A O 1
ATOM 519 N N . ARG A 1 72 ? -12.584 -1.560 -0.267 1.00 98.38 72 ARG A N 1
ATOM 520 C CA . ARG A 1 72 ? -12.920 -0.522 0.710 1.00 98.38 72 ARG A CA 1
ATOM 521 C C . ARG A 1 72 ? -11.689 0.301 1.042 1.00 98.38 72 ARG A C 1
ATOM 523 O O . ARG A 1 72 ? -10.571 -0.207 1.038 1.00 98.38 72 ARG A O 1
ATOM 530 N N . PHE A 1 73 ? -11.908 1.559 1.400 1.00 98.50 73 PHE A N 1
ATOM 531 C CA . PHE A 1 73 ? -10.848 2.463 1.828 1.00 98.50 73 PHE A CA 1
ATOM 532 C C . PHE A 1 73 ? -11.052 2.851 3.292 1.00 98.50 73 PHE A C 1
ATOM 534 O O . PHE A 1 73 ? -12.155 3.223 3.689 1.00 98.50 73 PHE A O 1
ATOM 541 N N . LEU A 1 74 ? -9.990 2.765 4.090 1.00 98.44 74 LEU A N 1
ATOM 542 C CA . LEU A 1 74 ? -9.902 3.362 5.422 1.00 98.44 74 LEU A CA 1
ATOM 543 C C . LEU A 1 74 ? -8.814 4.430 5.375 1.00 98.44 74 LEU A C 1
ATOM 545 O O . LEU A 1 74 ? -7.646 4.116 5.154 1.00 98.44 74 LEU A O 1
ATOM 549 N N . ASN A 1 75 ? -9.182 5.686 5.596 1.00 98.50 75 ASN A N 1
ATOM 550 C CA . ASN A 1 75 ? -8.280 6.806 5.362 1.00 98.50 75 ASN A CA 1
ATOM 551 C C . ASN A 1 75 ? -7.931 7.504 6.670 1.00 98.50 75 ASN A C 1
ATOM 553 O O . ASN A 1 75 ? -8.716 8.282 7.208 1.00 98.50 75 ASN A O 1
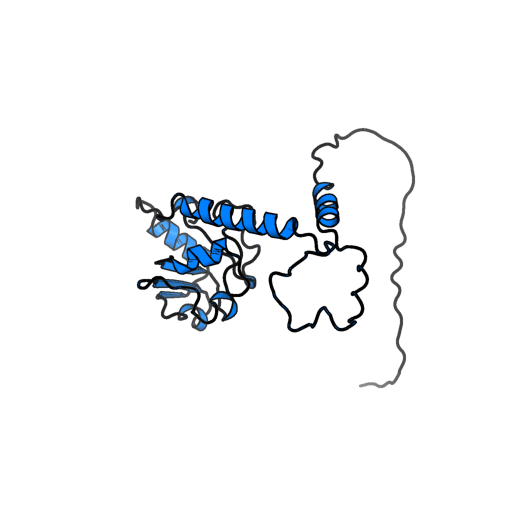ATOM 557 N N . VAL A 1 76 ? -6.719 7.251 7.150 1.00 98.56 76 VAL A N 1
ATOM 558 C CA . VAL A 1 76 ? -6.133 7.904 8.316 1.00 98.56 76 VAL A CA 1
ATOM 559 C C . VAL A 1 76 ? -5.443 9.182 7.868 1.00 98.56 76 VAL A C 1
ATOM 561 O O . VAL A 1 76 ? -4.405 9.135 7.203 1.00 98.56 76 VAL A O 1
ATOM 564 N N . ASN A 1 77 ? -6.000 10.339 8.211 1.00 98.56 77 ASN A N 1
ATOM 565 C CA . ASN A 1 77 ? -5.406 11.612 7.818 1.00 98.56 77 ASN A CA 1
ATOM 566 C C . ASN A 1 77 ? -5.772 12.732 8.793 1.00 98.56 77 ASN A C 1
ATOM 568 O O . ASN A 1 77 ? -6.878 12.756 9.312 1.00 98.56 77 ASN A O 1
ATOM 572 N N . VAL A 1 78 ? -4.877 13.701 8.986 1.00 98.12 78 VAL A N 1
ATOM 573 C CA . VAL A 1 78 ? -5.164 14.947 9.724 1.00 98.12 78 VAL A CA 1
ATOM 574 C C . VAL A 1 78 ? -5.937 15.956 8.869 1.00 98.12 78 VAL A C 1
ATOM 576 O O . VAL A 1 78 ? -6.582 16.865 9.385 1.00 98.12 78 VAL A O 1
ATOM 579 N N . SER A 1 79 ? -5.865 15.811 7.545 1.00 97.88 79 SER A N 1
ATOM 580 C CA . SER A 1 79 ? -6.624 16.606 6.586 1.00 97.88 79 SER A CA 1
ATOM 581 C C . SER A 1 79 ? -8.018 16.013 6.418 1.00 97.88 79 SER A C 1
ATOM 583 O O . SER A 1 79 ? -8.168 14.912 5.885 1.00 97.88 79 SER A O 1
ATOM 585 N N . ASN A 1 80 ? -9.048 16.771 6.810 1.00 96.44 80 ASN A N 1
ATOM 586 C CA . ASN A 1 80 ? -10.441 16.374 6.598 1.00 96.44 80 ASN A CA 1
ATOM 587 C C . ASN A 1 80 ? -10.722 16.108 5.111 1.00 96.44 80 ASN A C 1
ATOM 589 O O . ASN A 1 80 ? -11.311 15.093 4.772 1.00 96.44 80 ASN A O 1
ATOM 593 N N . PHE A 1 81 ? -10.242 16.970 4.210 1.00 96.56 81 PHE A N 1
ATOM 594 C CA . PHE A 1 81 ? -10.466 16.808 2.770 1.00 96.56 81 PHE A CA 1
ATOM 595 C C . PHE A 1 81 ? -9.882 15.501 2.218 1.00 96.56 81 PHE A C 1
ATOM 597 O O . PHE A 1 81 ? -10.517 14.830 1.409 1.00 96.56 81 PHE A O 1
ATOM 604 N N . ASP A 1 82 ? -8.677 15.127 2.651 1.00 97.50 82 ASP A N 1
ATOM 605 C CA . ASP A 1 82 ? -8.026 13.916 2.154 1.00 97.50 82 ASP A CA 1
ATOM 606 C C . ASP A 1 82 ? -8.620 12.638 2.766 1.00 97.50 82 ASP A C 1
ATOM 608 O O . ASP A 1 82 ? -8.654 11.612 2.088 1.00 97.50 82 ASP A O 1
ATOM 612 N N . ALA A 1 83 ? -9.132 12.695 4.002 1.00 97.62 83 ALA A N 1
ATOM 613 C CA . ALA A 1 83 ? -9.747 11.547 4.672 1.00 97.62 83 ALA A CA 1
ATOM 614 C C . ALA A 1 83 ? -11.004 11.024 3.946 1.00 97.62 83 ALA A C 1
ATOM 616 O O . ALA A 1 83 ? -11.277 9.830 3.973 1.00 97.62 83 ALA A O 1
ATOM 617 N N . TRP A 1 84 ? -11.741 11.884 3.239 1.00 97.38 84 TRP A N 1
ATOM 618 C CA . TRP A 1 84 ? -12.966 11.500 2.519 1.00 97.38 84 TRP A CA 1
ATOM 619 C C . TRP A 1 84 ? -12.737 10.973 1.094 1.00 97.38 84 TRP A C 1
ATOM 621 O O . TRP A 1 84 ? -13.692 10.646 0.391 1.00 97.38 84 TRP A O 1
ATOM 631 N N . LYS A 1 85 ? -11.490 10.910 0.614 1.00 96.81 85 LYS A N 1
ATOM 632 C CA . LYS A 1 85 ? -11.212 10.480 -0.764 1.00 96.81 85 LYS A CA 1
ATOM 633 C C . LYS A 1 85 ? -11.556 9.008 -0.994 1.00 96.81 85 LYS A C 1
ATOM 635 O O . LYS A 1 85 ? -11.454 8.183 -0.093 1.00 96.81 85 LYS A O 1
ATOM 640 N N . LEU A 1 86 ? -11.900 8.689 -2.245 1.00 96.94 86 LEU A N 1
ATOM 641 C CA . LEU A 1 86 ? -12.243 7.329 -2.692 1.00 96.94 86 LEU A CA 1
ATOM 642 C C . LEU A 1 86 ? -13.428 6.714 -1.930 1.00 96.94 86 LEU A C 1
ATOM 644 O O . LEU A 1 86 ? -13.478 5.501 -1.764 1.00 96.94 86 LEU A O 1
ATOM 648 N N . ASP A 1 87 ? -14.346 7.558 -1.444 1.00 95.94 87 ASP A N 1
ATOM 649 C CA . ASP A 1 87 ? -15.508 7.148 -0.645 1.00 95.94 87 ASP A CA 1
ATOM 650 C C . ASP A 1 87 ? -15.118 6.279 0.5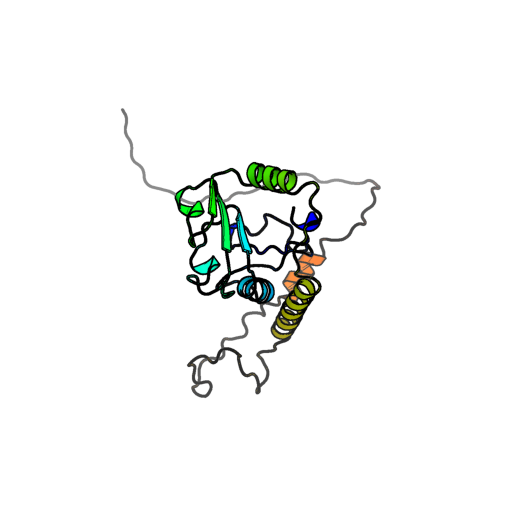67 1.00 95.94 87 ASP A C 1
ATOM 652 O O . ASP A 1 87 ? -15.857 5.398 1.008 1.00 95.94 87 ASP A O 1
ATOM 656 N N . GLY A 1 88 ? -13.912 6.517 1.095 1.00 96.81 88 GLY A N 1
ATOM 657 C CA . GLY A 1 88 ? -13.371 5.776 2.220 1.00 96.81 88 GLY A CA 1
ATOM 658 C C . GLY A 1 88 ? -14.012 6.155 3.546 1.00 96.81 88 GLY A C 1
ATOM 659 O O . GLY A 1 88 ? -14.529 7.257 3.724 1.00 96.81 88 GLY A O 1
ATOM 660 N N . ILE A 1 89 ? -13.913 5.242 4.509 1.00 98.25 89 ILE A N 1
ATOM 661 C CA . ILE A 1 89 ? -14.225 5.505 5.910 1.00 98.25 89 ILE A CA 1
ATOM 662 C C . ILE A 1 89 ? -13.152 6.472 6.437 1.00 98.25 89 ILE A C 1
ATOM 664 O O . ILE A 1 89 ? -11.971 6.104 6.473 1.00 98.25 89 ILE A O 1
ATOM 668 N N . PRO A 1 90 ? -13.517 7.706 6.825 1.00 98.12 90 PRO A N 1
ATOM 669 C CA . PRO A 1 90 ? -12.545 8.691 7.269 1.00 98.12 90 PRO A CA 1
ATOM 670 C C . PRO A 1 90 ? -12.169 8.448 8.734 1.00 98.12 90 PRO A C 1
ATOM 672 O O . PRO A 1 90 ? -13.034 8.326 9.601 1.00 98.12 90 PRO A O 1
ATOM 675 N N . LEU A 1 91 ? -10.871 8.459 9.027 1.00 98.12 91 LEU A N 1
ATOM 676 C CA . LEU A 1 91 ? -10.330 8.512 10.381 1.00 98.12 91 LEU A CA 1
ATOM 677 C C . LEU A 1 91 ? -9.490 9.788 10.519 1.00 98.12 91 LEU A C 1
ATOM 679 O O . LEU A 1 91 ? -8.309 9.821 10.163 1.00 98.12 91 LEU A O 1
ATOM 683 N N . LEU A 1 92 ? -10.132 10.859 10.999 1.00 98.25 92 LEU A N 1
ATOM 684 C CA . LEU A 1 92 ? -9.509 12.173 11.170 1.00 98.25 92 LEU A CA 1
ATOM 685 C C . LEU A 1 92 ? -8.597 12.175 12.403 1.00 98.25 92 LEU A C 1
ATOM 687 O O . LEU A 1 92 ? -9.045 12.458 13.514 1.00 98.25 92 LEU A O 1
ATOM 691 N N . ALA A 1 93 ? -7.331 11.820 12.214 1.00 98.19 93 ALA A N 1
ATOM 692 C CA . ALA A 1 93 ? -6.386 11.620 13.304 1.00 98.19 93 ALA A CA 1
ATOM 693 C C . ALA A 1 93 ? -4.931 11.755 12.839 1.00 98.19 93 ALA A C 1
ATOM 695 O O . ALA A 1 93 ? -4.615 11.635 11.651 1.00 98.19 93 ALA A O 1
ATOM 696 N N . ASP A 1 94 ? -4.036 11.970 13.804 1.00 98.44 94 ASP A N 1
ATOM 697 C CA . ASP A 1 94 ? -2.608 11.747 13.598 1.00 98.44 94 ASP A CA 1
ATOM 698 C C . ASP A 1 94 ? -2.338 10.266 13.282 1.00 98.44 94 ASP A C 1
ATOM 700 O O . ASP A 1 94 ? -2.972 9.366 13.837 1.00 98.44 94 ASP A O 1
ATOM 704 N N . ALA A 1 95 ? -1.379 10.011 12.389 1.00 97.25 95 ALA A N 1
ATOM 705 C CA . ALA A 1 95 ? -1.070 8.665 11.921 1.00 97.25 95 ALA A CA 1
ATOM 706 C C . ALA A 1 95 ? -0.579 7.738 13.043 1.00 97.25 95 ALA A C 1
ATOM 708 O O . ALA A 1 95 ? -0.957 6.569 13.070 1.00 97.25 95 ALA A O 1
ATOM 709 N N . ARG A 1 96 ? 0.252 8.231 13.970 1.00 97.25 96 ARG A N 1
ATOM 710 C CA . ARG A 1 96 ? 0.776 7.421 15.076 1.00 97.25 96 ARG A CA 1
ATOM 711 C C . ARG A 1 96 ? -0.344 7.038 16.030 1.00 97.25 96 ARG A C 1
ATOM 713 O O . ARG A 1 96 ? -0.463 5.861 16.365 1.00 97.25 96 ARG A O 1
ATOM 720 N N . GLU A 1 97 ? -1.152 8.011 16.435 1.00 98.31 97 GLU A N 1
ATOM 721 C CA . GLU A 1 97 ? -2.246 7.792 17.387 1.00 98.31 97 GLU A CA 1
ATOM 722 C C . GLU A 1 97 ? -3.291 6.833 16.807 1.00 98.31 97 GLU A C 1
ATOM 724 O O . GLU A 1 97 ? -3.680 5.865 17.457 1.00 98.31 97 GLU A O 1
ATOM 729 N N . ALA A 1 98 ? -3.668 7.022 15.541 1.00 98.12 98 ALA A N 1
ATOM 730 C CA . ALA A 1 98 ? -4.587 6.128 14.848 1.00 98.12 98 ALA A CA 1
ATOM 731 C C . ALA A 1 98 ? -4.052 4.698 14.719 1.00 98.12 98 ALA A C 1
ATOM 733 O O . ALA A 1 98 ? -4.774 3.749 15.007 1.00 98.12 98 ALA A O 1
ATOM 734 N N . LEU A 1 99 ? -2.795 4.523 14.296 1.00 96.69 99 LEU A N 1
ATOM 735 C CA . LEU A 1 99 ? -2.208 3.188 14.160 1.00 96.69 99 LEU A CA 1
ATOM 736 C C . LEU A 1 99 ? -2.042 2.495 15.514 1.00 96.69 99 LEU A C 1
ATOM 738 O O . LEU A 1 99 ? -2.192 1.280 15.577 1.00 96.69 99 LEU A O 1
ATOM 742 N N . THR A 1 100 ? -1.770 3.249 16.581 1.00 97.19 100 THR A N 1
ATOM 743 C CA . THR A 1 100 ? -1.726 2.716 17.951 1.00 97.19 100 THR A CA 1
ATOM 744 C C . THR A 1 100 ? -3.109 2.235 18.375 1.00 97.19 100 THR A C 1
ATOM 746 O O . THR A 1 100 ? -3.265 1.075 18.734 1.00 97.19 100 THR A O 1
ATOM 749 N N . ALA A 1 101 ? -4.134 3.077 18.220 1.00 96.75 101 ALA A N 1
ATOM 750 C CA . ALA A 1 101 ? -5.506 2.722 18.570 1.00 96.75 101 ALA A CA 1
ATOM 751 C C . ALA A 1 101 ? -6.048 1.539 17.747 1.00 96.75 101 ALA A C 1
ATOM 753 O O . ALA A 1 101 ? -6.767 0.700 18.281 1.00 96.75 101 ALA A O 1
ATOM 754 N N . LEU A 1 102 ? -5.693 1.443 16.460 1.00 95.19 102 LEU A N 1
ATOM 755 C CA . LEU A 1 102 ? -6.040 0.296 15.615 1.00 95.19 102 LEU A CA 1
ATOM 756 C C . LEU A 1 102 ? -5.315 -0.981 16.059 1.00 95.19 102 LEU A C 1
ATOM 758 O O . LEU A 1 102 ? -5.927 -2.044 16.083 1.00 95.19 102 LEU A O 1
ATOM 762 N N . ASP A 1 103 ? -4.027 -0.892 16.402 1.00 94.81 103 ASP A N 1
ATOM 763 C CA . ASP A 1 103 ? -3.252 -2.038 16.894 1.00 94.81 103 ASP A CA 1
ATOM 764 C C . ASP A 1 103 ? -3.811 -2.551 18.230 1.00 94.81 103 ASP A C 1
ATOM 766 O O . ASP A 1 103 ? -3.931 -3.764 18.386 1.00 94.81 103 ASP A O 1
ATOM 770 N N . ASP A 1 104 ? -4.219 -1.644 19.125 1.00 94.94 104 ASP A N 1
ATOM 771 C CA . ASP A 1 104 ? -4.852 -1.952 20.412 1.00 94.94 104 ASP A CA 1
ATOM 772 C C . ASP A 1 104 ? -6.265 -2.529 20.248 1.00 94.94 104 ASP A C 1
ATOM 774 O O . ASP A 1 104 ? -6.619 -3.492 20.920 1.00 94.94 104 ASP A O 1
ATOM 778 N N . ALA A 1 105 ? -7.080 -1.987 19.338 1.00 93.75 105 ALA A N 1
ATOM 779 C CA . ALA A 1 105 ? -8.430 -2.496 19.080 1.00 93.75 105 ALA A CA 1
ATOM 780 C C . ALA A 1 105 ? -8.426 -3.903 18.463 1.00 93.75 105 ALA A C 1
ATOM 782 O O . ALA A 1 105 ? -9.364 -4.670 18.660 1.00 93.75 105 ALA A O 1
ATOM 783 N N . LEU A 1 106 ? -7.371 -4.238 17.719 1.00 92.50 106 LEU A N 1
ATOM 784 C CA . LEU A 1 106 ? -7.134 -5.575 17.179 1.00 92.50 106 LEU A CA 1
ATOM 785 C C . LEU A 1 106 ? -6.387 -6.483 18.172 1.00 92.50 106 LEU A C 1
ATOM 787 O O . LEU A 1 106 ? -6.219 -7.676 17.912 1.00 92.50 106 LEU A O 1
ATOM 791 N N . ALA A 1 107 ? -5.918 -5.951 19.305 1.00 87.44 107 ALA A N 1
ATOM 792 C CA . ALA A 1 107 ? -5.194 -6.735 20.290 1.00 87.44 107 ALA A CA 1
ATOM 793 C C . ALA A 1 107 ? -6.135 -7.758 20.944 1.00 87.44 107 ALA A C 1
ATOM 795 O O . ALA A 1 107 ? -7.110 -7.409 21.602 1.00 87.44 107 ALA A O 1
ATOM 796 N N . GLY A 1 108 ? -5.816 -9.042 20.775 1.00 80.25 108 GLY A N 1
ATOM 797 C CA . GLY A 1 108 ? -6.636 -10.156 21.263 1.00 80.25 108 GLY A CA 1
ATOM 798 C C . GLY A 1 108 ? -7.448 -10.849 20.169 1.00 80.25 108 GLY A C 1
ATOM 799 O O . GLY A 1 108 ? -7.907 -11.967 20.387 1.00 80.25 108 GLY A O 1
ATOM 800 N N . GLU A 1 109 ? -7.542 -10.250 18.983 1.00 84.88 109 GLU A N 1
ATOM 801 C CA . GLU A 1 109 ? -8.075 -10.911 17.797 1.00 84.88 109 GLU A CA 1
ATOM 802 C C . GLU A 1 109 ? -6.992 -11.782 17.146 1.00 84.88 109 GLU A C 1
ATOM 804 O O . GLU A 1 109 ? -5.821 -11.404 17.061 1.00 84.88 109 GLU A O 1
ATOM 809 N N . SER A 1 110 ? -7.370 -12.953 16.630 1.00 87.62 110 SER A N 1
ATOM 810 C CA . SER A 1 110 ? -6.464 -13.828 15.867 1.00 87.62 110 SER A CA 1
ATOM 811 C C . SER A 1 110 ? -6.413 -13.470 14.378 1.00 87.62 110 SER A C 1
ATOM 813 O O . SER A 1 110 ? -6.126 -14.325 13.540 1.00 87.62 110 SER A O 1
ATOM 815 N N . TRP A 1 111 ? -6.753 -12.228 14.033 1.00 92.31 111 TRP A N 1
ATOM 816 C CA . TRP A 1 111 ? -6.860 -11.787 12.649 1.00 92.31 111 TRP A CA 1
ATOM 817 C C . TRP A 1 111 ? -5.481 -11.596 12.004 1.00 92.31 111 TRP A C 1
ATOM 819 O O . TRP A 1 111 ? -4.537 -11.122 12.640 1.00 92.31 111 TRP A O 1
ATOM 829 N N . GLN A 1 112 ? -5.373 -11.963 10.728 1.00 92.88 112 GLN A N 1
ATOM 830 C CA . GLN A 1 112 ? -4.190 -11.798 9.885 1.00 92.88 112 GLN A CA 1
ATOM 831 C C . GLN A 1 112 ? -4.635 -11.455 8.465 1.00 92.88 112 GLN A C 1
ATOM 833 O O . GLN A 1 112 ? -5.683 -11.916 8.014 1.00 92.88 112 GLN A O 1
ATOM 838 N N . ALA A 1 113 ? -3.826 -10.686 7.742 1.00 94.19 113 ALA A N 1
ATOM 839 C CA . ALA A 1 113 ? -4.045 -10.476 6.323 1.00 94.19 113 ALA A CA 1
ATOM 840 C C . ALA A 1 113 ? -3.706 -11.754 5.538 1.00 94.19 113 ALA A C 1
ATOM 842 O O . ALA A 1 113 ? -2.643 -12.355 5.707 1.00 94.19 113 ALA A O 1
ATOM 843 N N . GLU A 1 114 ? -4.596 -12.155 4.636 1.00 94.44 114 GLU A N 1
ATOM 844 C CA . GLU A 1 114 ? -4.523 -13.441 3.931 1.00 94.44 114 GLU A CA 1
ATOM 845 C C . GLU A 1 114 ? -3.743 -13.363 2.607 1.00 94.44 114 GLU A C 1
ATOM 847 O O . GLU A 1 114 ? -4.108 -13.976 1.608 1.00 94.44 114 GLU A O 1
ATOM 852 N N . TRP A 1 115 ? -2.632 -12.621 2.575 1.00 95.31 115 TRP A N 1
ATOM 853 C CA . TRP A 1 115 ? -1.801 -12.518 1.365 1.00 95.31 115 TRP A CA 1
ATOM 854 C C . TRP A 1 115 ? -0.902 -13.744 1.145 1.00 95.31 115 TRP A C 1
ATOM 856 O O . TRP A 1 115 ? -0.568 -14.090 0.009 1.00 95.31 115 TRP A O 1
ATOM 866 N N . GLY A 1 116 ? -0.483 -14.411 2.226 1.00 90.38 116 GLY A N 1
ATOM 867 C CA . GLY A 1 116 ? 0.375 -15.598 2.174 1.00 90.38 116 GLY A CA 1
ATOM 868 C C . GLY A 1 116 ? 1.596 -15.424 1.256 1.00 90.38 116 GLY A C 1
ATOM 869 O O . GLY A 1 116 ? 2.306 -14.423 1.310 1.00 90.38 116 GLY A O 1
ATOM 870 N N . ALA A 1 117 ? 1.818 -16.394 0.365 1.00 94.69 117 ALA A N 1
ATOM 871 C CA . ALA A 1 117 ? 2.949 -16.398 -0.569 1.00 94.69 117 ALA A CA 1
ATOM 872 C C . ALA A 1 117 ? 2.837 -15.370 -1.717 1.00 94.69 117 ALA A C 1
ATOM 874 O O . ALA A 1 117 ? 3.756 -15.258 -2.535 1.00 94.69 117 ALA A O 1
ATOM 875 N N . GLN A 1 118 ? 1.725 -14.631 -1.831 1.00 96.56 118 GLN A N 1
ATOM 876 C CA . GLN A 1 118 ? 1.554 -13.659 -2.913 1.00 96.56 118 GLN A CA 1
ATOM 877 C C . GLN A 1 118 ? 2.540 -12.494 -2.796 1.00 96.56 118 GLN A C 1
ATOM 879 O O . GLN A 1 118 ? 3.043 -12.051 -3.827 1.00 96.56 118 GLN A O 1
ATOM 884 N N . ILE A 1 119 ? 2.870 -12.053 -1.574 1.00 96.94 119 ILE A N 1
ATOM 885 C CA . ILE A 1 119 ? 3.833 -10.964 -1.324 1.00 96.94 119 ILE A CA 1
ATOM 886 C C . ILE A 1 119 ? 5.193 -11.319 -1.941 1.00 96.94 119 ILE A C 1
ATOM 888 O O . ILE A 1 119 ? 5.693 -10.605 -2.816 1.00 96.94 119 ILE A O 1
ATOM 892 N N . ASP A 1 120 ? 5.731 -12.484 -1.577 1.00 96.88 120 ASP A N 1
ATOM 893 C CA . ASP A 1 120 ? 7.001 -12.981 -2.109 1.00 96.88 120 ASP A CA 1
ATOM 894 C C . ASP A 1 120 ? 6.926 -13.212 -3.624 1.00 96.88 120 ASP A C 1
ATOM 896 O O . ASP A 1 120 ? 7.870 -12.923 -4.362 1.00 96.88 120 ASP A O 1
ATOM 900 N N . SER A 1 121 ? 5.798 -13.727 -4.123 1.00 97.81 121 SER A N 1
ATOM 901 C CA . SER A 1 121 ? 5.591 -13.973 -5.554 1.00 97.81 121 SER A CA 1
ATOM 902 C C . SER A 1 121 ? 5.695 -12.685 -6.375 1.00 97.81 121 SER A C 1
ATOM 904 O O . SER A 1 121 ? 6.444 -12.632 -7.359 1.00 97.81 121 SER A O 1
ATOM 906 N N . VAL A 1 122 ? 5.002 -11.615 -5.968 1.00 97.88 122 VAL A N 1
ATOM 907 C CA . VAL A 1 122 ? 5.032 -10.343 -6.704 1.00 97.88 122 VAL A CA 1
ATOM 908 C C . VAL A 1 122 ? 6.382 -9.635 -6.581 1.00 97.88 122 VAL A C 1
ATOM 910 O O . VAL A 1 12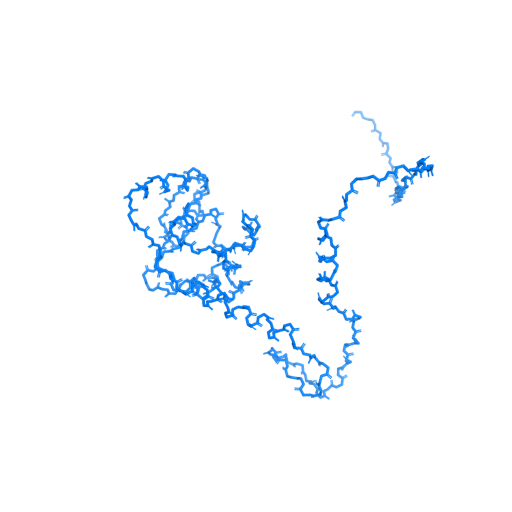2 ? 6.866 -9.083 -7.572 1.00 97.88 122 VAL A O 1
ATOM 913 N N . GLN A 1 123 ? 7.041 -9.709 -5.421 1.00 97.06 123 GLN A N 1
ATOM 914 C CA . GLN A 1 123 ? 8.386 -9.158 -5.229 1.00 97.06 123 GLN A CA 1
ATOM 915 C C . GLN A 1 123 ? 9.416 -9.887 -6.098 1.00 97.06 123 GLN A C 1
ATOM 917 O O . GLN A 1 123 ? 10.231 -9.246 -6.765 1.00 97.06 123 GLN A O 1
ATOM 922 N N . ASN A 1 124 ? 9.337 -11.217 -6.183 1.00 97.25 124 ASN A N 1
ATOM 923 C CA . ASN A 1 124 ? 10.200 -12.007 -7.059 1.00 97.25 124 ASN A CA 1
ATOM 924 C C . ASN A 1 124 ? 9.968 -11.690 -8.541 1.00 97.25 124 ASN A C 1
ATOM 926 O O . ASN A 1 124 ? 10.925 -11.634 -9.315 1.00 97.25 124 ASN A O 1
ATOM 930 N N . ARG A 1 125 ? 8.717 -11.455 -8.957 1.00 97.44 125 ARG A N 1
ATOM 931 C CA . ARG A 1 125 ? 8.403 -11.006 -10.325 1.00 97.44 125 ARG A CA 1
ATOM 932 C C . ARG A 1 125 ? 9.027 -9.645 -10.626 1.00 97.44 125 ARG A C 1
ATOM 934 O O . ARG A 1 125 ? 9.685 -9.510 -11.652 1.00 97.44 125 ARG A O 1
ATOM 941 N N . GLN A 1 126 ? 8.878 -8.674 -9.723 1.00 96.25 126 GLN A N 1
ATOM 942 C CA . GLN A 1 126 ? 9.520 -7.363 -9.847 1.00 96.25 126 GLN A CA 1
ATOM 943 C C . GLN A 1 126 ? 11.045 -7.491 -9.945 1.00 96.25 126 GLN A C 1
ATOM 945 O O . GLN A 1 126 ? 11.655 -6.837 -10.788 1.00 96.25 126 GLN A O 1
ATOM 950 N N . LEU A 1 127 ? 11.666 -8.328 -9.107 1.00 95.50 127 LEU A N 1
ATOM 951 C CA . LEU A 1 127 ? 13.115 -8.524 -9.109 1.00 95.50 127 LEU A CA 1
ATOM 952 C C . LEU A 1 127 ? 13.605 -9.129 -10.427 1.00 95.50 127 LEU A C 1
ATOM 954 O O . LEU A 1 127 ? 14.573 -8.627 -10.992 1.00 95.50 127 LEU A O 1
ATOM 958 N N . LYS A 1 128 ? 12.926 -10.165 -10.934 1.00 96.56 128 LYS A N 1
ATOM 959 C CA . LYS A 1 128 ? 13.234 -10.770 -12.240 1.00 96.56 128 LYS A CA 1
ATOM 960 C C . LYS A 1 128 ? 13.136 -9.744 -13.362 1.00 96.56 128 LYS A C 1
ATOM 962 O O . LYS A 1 128 ? 14.038 -9.664 -14.188 1.00 96.56 128 LYS A O 1
ATOM 967 N N . GLU A 1 129 ? 12.079 -8.939 -13.354 1.00 94.62 129 GLU A N 1
ATOM 968 C CA . GLU A 1 129 ? 11.882 -7.901 -14.363 1.00 94.62 129 GLU A CA 1
ATOM 969 C C . GLU A 1 129 ? 12.960 -6.819 -14.282 1.00 94.62 129 GLU A C 1
ATOM 971 O O . GLU A 1 129 ? 13.558 -6.432 -15.280 1.00 94.62 129 GLU A O 1
ATOM 976 N N . THR A 1 130 ? 13.296 -6.404 -13.065 1.00 93.62 130 THR A N 1
ATOM 977 C CA . THR A 1 130 ? 14.375 -5.449 -12.822 1.00 93.62 130 THR A CA 1
ATOM 978 C C . THR A 1 130 ? 15.706 -6.002 -13.341 1.00 93.62 130 THR A C 1
ATOM 980 O O . THR A 1 130 ? 16.413 -5.317 -14.074 1.00 93.62 130 THR A O 1
ATOM 983 N N . GLN A 1 131 ? 16.035 -7.261 -13.036 1.00 94.50 131 GLN A N 1
ATOM 984 C CA . GLN A 1 131 ? 17.246 -7.923 -13.532 1.00 94.50 131 GLN A CA 1
ATOM 985 C C . GLN A 1 131 ? 17.279 -8.023 -15.061 1.00 94.50 131 GLN A C 1
ATOM 987 O O . GLN A 1 131 ? 18.326 -7.760 -15.645 1.00 94.50 131 GLN A O 1
ATOM 992 N N . ARG A 1 132 ? 16.147 -8.344 -15.700 1.00 91.94 132 ARG A N 1
ATOM 993 C CA . ARG A 1 132 ? 16.010 -8.388 -17.162 1.00 91.94 132 ARG A CA 1
ATOM 994 C C . ARG A 1 132 ? 16.365 -7.039 -17.790 1.00 91.94 132 ARG A C 1
ATOM 996 O O . ARG A 1 132 ? 17.184 -6.996 -18.702 1.00 91.94 132 ARG A O 1
ATOM 1003 N N . VAL A 1 133 ? 15.816 -5.945 -17.254 1.00 88.94 133 VAL A N 1
ATOM 1004 C CA . VAL A 1 133 ? 16.090 -4.579 -17.736 1.00 88.94 133 VAL A CA 1
ATOM 1005 C C . VAL A 1 133 ? 17.549 -4.177 -17.495 1.00 88.94 133 VAL A C 1
ATOM 1007 O O . VAL A 1 133 ? 18.188 -3.634 -18.390 1.00 88.94 133 VAL A O 1
ATOM 1010 N N . TYR A 1 134 ? 18.123 -4.494 -16.329 1.00 87.25 134 TYR A N 1
ATOM 1011 C CA . TYR A 1 134 ? 19.542 -4.218 -16.041 1.00 87.25 134 TYR A CA 1
ATOM 1012 C C . TYR A 1 134 ? 20.520 -4.983 -16.946 1.00 87.25 134 TYR A C 1
ATOM 1014 O O . TYR A 1 134 ? 21.680 -4.588 -17.052 1.00 87.25 134 TYR A O 1
ATOM 1022 N N . GLN A 1 135 ? 20.079 -6.083 -17.560 1.00 87.56 135 GLN A N 1
ATOM 1023 C CA . GLN A 1 135 ? 20.879 -6.901 -18.472 1.00 87.56 135 GLN A CA 1
ATOM 1024 C C . GLN A 1 135 ? 20.697 -6.521 -19.950 1.00 87.56 135 GLN A C 1
ATOM 1026 O O . GLN A 1 135 ? 21.402 -7.072 -20.792 1.00 87.56 135 GLN A O 1
ATOM 1031 N N . ALA A 1 136 ? 19.790 -5.596 -20.283 1.00 83.50 136 ALA A N 1
ATOM 1032 C CA . ALA A 1 136 ? 19.563 -5.176 -21.662 1.00 83.50 136 ALA A CA 1
ATOM 1033 C C . ALA A 1 136 ? 20.776 -4.411 -22.226 1.00 83.50 136 ALA A C 1
ATOM 1035 O O . ALA A 1 136 ? 21.281 -3.472 -21.606 1.00 83.50 136 ALA A O 1
ATOM 1036 N N . VAL A 1 137 ? 21.233 -4.794 -23.424 1.00 78.19 137 VAL A N 1
ATOM 1037 C CA . VAL A 1 137 ? 22.379 -4.179 -24.113 1.00 78.19 137 VAL A CA 1
ATOM 1038 C C . VAL A 1 137 ? 21.903 -3.506 -25.400 1.00 78.19 137 VAL A C 1
ATOM 1040 O O . VAL A 1 137 ? 21.405 -4.158 -26.309 1.00 78.19 137 VAL A O 1
ATOM 1043 N N . TRP A 1 138 ? 22.080 -2.185 -25.486 1.00 69.44 138 TRP A N 1
ATOM 1044 C CA . TRP A 1 138 ? 21.594 -1.356 -26.601 1.00 69.44 138 TRP A CA 1
ATOM 1045 C C . TRP A 1 138 ? 22.426 -1.476 -27.893 1.00 69.44 138 TRP A C 1
ATOM 1047 O O . TRP A 1 138 ? 21.988 -1.069 -28.961 1.00 69.44 138 TRP A O 1
ATOM 1057 N N . GLN A 1 139 ? 23.652 -1.999 -27.808 1.00 64.69 139 GLN A N 1
ATOM 1058 C CA . GLN A 1 139 ? 24.650 -1.906 -28.886 1.00 64.69 139 GLN A CA 1
ATOM 1059 C C . GLN A 1 139 ? 24.619 -3.059 -29.900 1.00 64.69 139 GLN A C 1
ATOM 1061 O O . GLN A 1 139 ? 25.478 -3.118 -30.779 1.00 64.69 139 GLN A O 1
ATOM 1066 N N . GLU A 1 140 ? 23.660 -3.973 -29.794 1.00 61.75 140 GLU A N 1
ATOM 1067 C CA . GLU A 1 140 ? 23.524 -5.078 -30.740 1.00 61.75 140 GLU A CA 1
ATOM 1068 C C . GLU A 1 140 ? 22.732 -4.626 -31.972 1.00 61.75 140 GLU A C 1
ATOM 1070 O O . GLU A 1 140 ? 21.724 -3.932 -31.860 1.00 61.75 140 GLU A O 1
ATOM 1075 N N . GLU A 1 141 ? 23.167 -5.036 -33.165 1.00 65.88 141 GLU A N 1
ATOM 1076 C CA . GLU A 1 141 ? 22.491 -4.727 -34.439 1.00 65.88 141 GLU A CA 1
ATOM 1077 C C . GLU A 1 141 ? 21.040 -5.262 -34.476 1.00 65.88 141 GLU A C 1
ATOM 1079 O O . GLU A 1 141 ? 20.209 -4.783 -35.242 1.00 65.88 141 GLU A O 1
ATOM 1084 N N . SER A 1 142 ? 20.719 -6.204 -33.582 1.00 68.06 142 SER A N 1
ATOM 1085 C CA . SER A 1 142 ? 19.397 -6.784 -33.331 1.00 68.06 142 SER A CA 1
ATOM 1086 C C . SER A 1 142 ? 18.620 -6.154 -32.164 1.00 68.06 142 SER A C 1
ATOM 1088 O O . SER A 1 142 ? 17.587 -6.701 -31.775 1.00 68.06 142 SER A O 1
ATOM 1090 N N . PHE A 1 143 ? 19.082 -5.050 -31.564 1.00 74.19 143 PHE A N 1
ATOM 1091 C CA . PHE A 1 143 ? 18.388 -4.432 -30.432 1.00 74.19 143 PHE A CA 1
ATOM 1092 C C . PHE A 1 143 ? 17.027 -3.852 -30.853 1.00 74.19 143 PHE A C 1
ATOM 1094 O O . PHE A 1 143 ? 16.930 -2.898 -31.632 1.00 74.19 143 PHE A O 1
ATOM 1101 N N . VAL A 1 144 ? 15.958 -4.407 -30.280 1.00 73.06 144 VAL A N 1
ATOM 1102 C CA . VAL A 1 144 ? 14.595 -3.886 -30.401 1.00 73.06 144 VAL A CA 1
ATOM 1103 C C . VAL A 1 144 ? 14.218 -3.244 -29.057 1.00 73.06 144 VAL A C 1
ATOM 1105 O O . VAL A 1 144 ? 14.100 -3.967 -28.069 1.00 73.06 144 VAL A O 1
ATOM 1108 N N . PRO A 1 145 ? 14.052 -1.911 -28.976 1.00 75.75 145 PRO A N 1
ATOM 1109 C CA . PRO A 1 145 ? 13.581 -1.239 -27.783 1.00 75.75 145 PRO A CA 1
ATOM 1110 C C . PRO A 1 145 ? 12.149 -1.664 -27.493 1.00 75.75 145 PRO A C 1
ATOM 1112 O O . PRO A 1 145 ? 11.328 -1.842 -28.390 1.00 75.75 145 PRO A O 1
ATOM 1115 N N . GLU A 1 146 ? 11.862 -1.800 -26.207 1.00 77.56 146 GLU A N 1
ATOM 1116 C CA . GLU A 1 146 ? 10.550 -2.213 -25.709 1.00 77.56 146 GLU A CA 1
ATOM 1117 C C . GLU A 1 146 ? 9.481 -1.143 -25.927 1.00 77.56 146 GLU A C 1
ATOM 1119 O O . GLU A 1 146 ? 8.305 -1.456 -26.098 1.00 77.56 146 GLU A O 1
ATOM 1124 N N . ILE A 1 147 ? 9.901 0.122 -25.939 1.00 76.06 147 ILE A N 1
ATOM 1125 C CA . ILE A 1 147 ? 9.070 1.250 -26.335 1.00 76.06 147 ILE A CA 1
ATOM 1126 C C . ILE A 1 147 ? 9.519 1.624 -27.737 1.00 76.06 147 ILE A C 1
ATOM 1128 O O . ILE A 1 147 ? 10.582 2.220 -27.913 1.00 76.06 147 ILE A O 1
ATOM 1132 N N . ASP A 1 148 ? 8.720 1.227 -28.723 1.00 68.12 148 ASP A N 1
ATOM 1133 C CA . ASP A 1 148 ? 8.950 1.622 -30.104 1.00 68.12 148 ASP A CA 1
ATOM 1134 C C . ASP A 1 148 ? 8.628 3.112 -30.229 1.00 68.12 148 ASP A C 1
ATOM 1136 O O . ASP A 1 148 ? 7.474 3.546 -30.134 1.00 68.12 148 ASP A O 1
ATOM 1140 N N . ASP A 1 149 ? 9.676 3.919 -30.336 1.00 70.31 149 ASP A N 1
ATOM 1141 C CA . ASP A 1 149 ? 9.519 5.320 -30.659 1.00 70.31 149 ASP A CA 1
ATOM 1142 C C . ASP A 1 149 ? 9.104 5.464 -32.129 1.00 70.31 149 ASP A C 1
ATOM 1144 O O . ASP A 1 149 ? 9.300 4.591 -32.967 1.00 70.31 149 ASP A O 1
ATOM 1148 N N . ARG A 1 150 ? 8.499 6.601 -32.482 1.00 67.88 150 ARG A N 1
ATOM 1149 C CA . ARG A 1 150 ? 8.161 6.897 -33.887 1.00 67.88 150 ARG A CA 1
ATOM 1150 C C . ARG A 1 150 ? 9.398 7.233 -34.735 1.00 67.88 150 ARG A C 1
ATOM 1152 O O . ARG A 1 150 ? 9.247 7.825 -35.803 1.00 67.88 150 ARG A O 1
ATOM 1159 N N . LEU A 1 151 ? 10.608 6.964 -34.246 1.00 65.44 151 LEU A N 1
ATOM 1160 C CA . LEU A 1 151 ? 11.832 7.346 -34.932 1.00 65.44 151 LEU A CA 1
ATOM 1161 C C . LEU A 1 151 ? 12.161 6.303 -35.996 1.00 65.44 151 LEU A C 1
ATOM 1163 O O . LEU A 1 151 ? 12.370 5.125 -35.714 1.00 65.44 151 LEU A O 1
ATOM 1167 N N . ASP A 1 152 ? 12.218 6.760 -37.244 1.00 60.09 152 ASP A N 1
ATOM 1168 C CA . ASP A 1 152 ? 12.605 5.923 -38.369 1.00 60.09 152 ASP A CA 1
ATOM 1169 C C . ASP A 1 152 ? 14.100 5.598 -38.277 1.00 60.09 152 ASP A C 1
ATOM 1171 O O . ASP A 1 152 ? 14.970 6.436 -38.534 1.00 60.09 152 ASP A O 1
ATOM 1175 N N . ARG A 1 153 ? 14.407 4.362 -37.884 1.00 62.34 153 ARG A N 1
ATOM 1176 C CA . ARG A 1 153 ? 15.785 3.902 -37.655 1.00 62.34 153 ARG A CA 1
ATOM 1177 C C . ARG A 1 153 ? 16.570 3.679 -38.947 1.00 62.34 153 ARG A C 1
ATOM 1179 O O . ARG A 1 153 ? 17.776 3.454 -38.882 1.00 62.34 153 ARG A O 1
ATOM 1186 N N . GLY A 1 154 ? 15.908 3.772 -40.105 1.00 55.97 154 GLY A N 1
ATOM 1187 C CA . GLY A 1 154 ? 16.545 3.805 -41.422 1.00 55.97 154 GLY A CA 1
ATOM 1188 C C . GLY A 1 154 ? 16.928 5.214 -41.890 1.00 55.97 154 GLY A C 1
ATOM 1189 O O . GLY A 1 154 ? 17.771 5.362 -42.775 1.00 55.97 154 GLY A O 1
ATOM 1190 N N . CYS A 1 155 ? 16.358 6.265 -41.294 1.00 39.78 155 CYS A N 1
ATOM 1191 C CA . CYS A 1 155 ? 16.537 7.640 -41.747 1.00 39.78 155 CYS A CA 1
ATOM 1192 C C . CYS A 1 155 ? 17.647 8.344 -40.964 1.00 39.78 155 CYS A C 1
ATOM 1194 O O . CYS A 1 155 ? 17.348 9.198 -40.146 1.00 39.78 155 CYS A O 1
ATOM 1196 N N . GLY A 1 156 ? 18.918 7.984 -41.190 1.00 46.00 156 GLY A N 1
ATOM 1197 C CA . GLY A 1 156 ? 20.095 8.849 -40.965 1.00 46.00 156 GLY A CA 1
ATOM 1198 C C . GLY A 1 156 ? 20.160 9.706 -39.688 1.00 46.00 156 GLY A C 1
ATOM 1199 O O . GLY A 1 156 ? 20.850 10.726 -39.692 1.00 46.00 156 GLY A O 1
ATOM 1200 N N . VAL A 1 157 ? 19.455 9.343 -38.614 1.00 43.91 157 VAL A N 1
ATOM 1201 C CA . VAL A 1 157 ? 19.461 10.088 -37.361 1.00 43.91 157 VAL A CA 1
ATOM 1202 C C . VAL A 1 157 ? 20.865 9.911 -36.805 1.00 43.91 157 VAL A C 1
ATOM 1204 O O . VAL A 1 157 ? 21.349 8.772 -36.772 1.00 43.91 157 VAL A O 1
ATOM 1207 N N . PRO A 1 158 ? 21.562 10.990 -36.404 1.00 41.25 158 PRO A N 1
ATOM 1208 C CA . PRO A 1 158 ? 22.854 10.842 -35.763 1.00 41.25 158 PRO A CA 1
ATOM 1209 C C . PRO A 1 158 ? 22.679 9.845 -34.624 1.00 41.25 158 PRO A C 1
ATOM 1211 O O . PRO A 1 158 ? 21.868 10.086 -33.727 1.00 41.25 158 PRO A O 1
ATOM 1214 N N . ARG A 1 159 ? 23.393 8.710 -34.681 1.00 47.44 159 ARG A N 1
ATOM 1215 C CA . ARG A 1 159 ? 23.548 7.842 -33.512 1.00 47.44 159 ARG A CA 1
ATOM 1216 C C . ARG A 1 159 ? 23.917 8.783 -32.380 1.00 47.44 159 ARG A C 1
ATOM 1218 O O . ARG A 1 159 ? 24.941 9.460 -32.495 1.00 47.44 159 ARG A O 1
ATOM 1225 N N . ILE A 1 160 ? 23.066 8.878 -31.357 1.00 45.03 160 ILE A N 1
ATOM 1226 C CA . ILE A 1 160 ? 23.417 9.613 -30.147 1.00 45.03 160 ILE A CA 1
ATOM 1227 C C . ILE A 1 160 ? 24.770 9.021 -29.740 1.00 45.03 160 ILE A C 1
ATOM 1229 O O . ILE A 1 160 ? 24.858 7.797 -29.578 1.00 45.03 160 ILE A O 1
ATOM 1233 N N . PRO A 1 161 ? 25.859 9.815 -29.764 1.00 39.16 161 PRO A N 1
ATOM 1234 C CA . PRO A 1 161 ? 27.170 9.292 -29.428 1.00 39.16 161 PRO A CA 1
ATOM 1235 C C . PRO A 1 161 ? 27.041 8.681 -28.039 1.00 39.16 161 PRO A C 1
ATOM 1237 O O . PRO A 1 161 ? 26.310 9.257 -27.242 1.00 39.16 161 PRO A O 1
ATOM 1240 N N . PRO A 1 162 ? 27.690 7.542 -27.749 1.00 44.22 162 PRO A N 1
ATOM 1241 C CA . PRO A 1 162 ? 27.612 6.945 -26.429 1.00 44.22 162 PRO A CA 1
ATOM 1242 C C . PRO A 1 162 ? 28.081 7.993 -25.424 1.00 44.22 162 PRO A C 1
ATOM 1244 O O . PRO A 1 162 ? 29.281 8.227 -25.271 1.00 44.22 162 PRO A O 1
ATOM 1247 N N . ASP A 1 163 ? 27.139 8.667 -24.773 1.00 45.88 163 ASP A N 1
ATOM 1248 C CA . ASP A 1 163 ? 27.391 9.465 -23.600 1.00 45.88 163 ASP A CA 1
ATOM 1249 C C . ASP A 1 163 ? 28.095 8.508 -22.656 1.00 45.88 163 ASP A C 1
ATOM 1251 O O . ASP A 1 163 ? 27.592 7.414 -22.393 1.00 45.88 163 ASP A O 1
ATOM 1255 N N . HIS A 1 164 ? 29.338 8.866 -22.310 1.00 44.56 164 HIS A N 1
ATOM 1256 C CA . HIS A 1 164 ? 30.249 8.071 -21.499 1.00 44.56 164 HIS A CA 1
ATOM 1257 C C . HIS A 1 164 ? 29.450 7.266 -20.487 1.00 44.56 164 HIS A C 1
ATOM 1259 O O . HIS A 1 164 ? 28.879 7.853 -19.571 1.00 44.56 164 HIS A O 1
ATOM 1265 N N . GLY A 1 165 ? 29.350 5.958 -20.764 1.00 38.41 165 GLY A N 1
ATOM 1266 C CA . GLY A 1 165 ? 28.241 5.130 -20.313 1.00 38.41 165 GLY A CA 1
ATOM 1267 C C . GLY A 1 165 ? 27.810 5.473 -18.902 1.00 38.41 165 GLY A C 1
ATOM 1268 O O . GLY A 1 165 ? 28.634 5.442 -17.982 1.00 38.41 165 GLY A O 1
ATOM 1269 N N . PHE A 1 166 ? 26.522 5.761 -18.721 1.00 45.31 166 PHE A N 1
ATOM 1270 C CA . PHE A 1 166 ? 25.936 5.746 -17.392 1.00 45.31 166 PHE A CA 1
ATOM 1271 C C . PHE A 1 166 ? 25.958 4.298 -16.892 1.00 45.31 166 PHE A C 1
ATOM 1273 O O . PHE A 1 166 ? 25.012 3.523 -17.009 1.00 45.31 166 PHE A O 1
ATOM 1280 N N . ASN A 1 167 ? 27.124 3.895 -16.401 1.00 41.72 167 ASN A N 1
ATOM 1281 C CA . ASN A 1 167 ? 27.390 2.573 -15.895 1.00 41.72 167 ASN A CA 1
ATOM 1282 C C . ASN A 1 167 ? 26.776 2.493 -14.497 1.00 41.72 167 ASN A C 1
ATOM 1284 O O . ASN A 1 167 ? 27.415 2.828 -13.498 1.00 41.72 167 ASN A O 1
ATOM 1288 N N . LEU A 1 168 ? 25.528 2.036 -14.415 1.00 44.84 168 LEU A N 1
ATOM 1289 C CA . LEU A 1 168 ? 24.842 1.807 -13.140 1.00 44.84 168 LEU A CA 1
ATOM 1290 C C . LEU A 1 168 ? 25.623 0.842 -12.221 1.00 44.84 168 LEU A C 1
ATOM 1292 O O . LEU A 1 168 ? 25.570 0.993 -10.998 1.00 44.84 168 LEU A O 1
ATOM 1296 N N . ASN A 1 169 ? 26.448 -0.061 -12.774 1.00 37.25 169 ASN A N 1
ATOM 1297 C CA . ASN A 1 169 ? 27.340 -0.909 -11.973 1.00 37.25 169 ASN A CA 1
ATOM 1298 C C . ASN A 1 169 ? 28.481 -0.112 -11.305 1.00 37.25 169 ASN A C 1
ATOM 1300 O O . ASN A 1 169 ? 28.950 -0.504 -10.235 1.00 37.25 169 ASN A O 1
ATOM 1304 N N . ALA A 1 170 ? 28.925 1.013 -11.882 1.00 34.84 170 ALA A N 1
ATOM 1305 C CA . ALA A 1 170 ? 29.930 1.894 -11.275 1.00 34.84 170 ALA A CA 1
ATOM 1306 C C . ALA A 1 170 ? 29.358 2.670 -10.074 1.00 34.84 170 ALA A C 1
ATOM 1308 O O . ALA A 1 170 ? 30.020 2.772 -9.039 1.00 34.84 170 ALA A O 1
ATOM 1309 N N . VAL A 1 171 ? 28.098 3.115 -10.160 1.00 39.66 171 VAL A N 1
ATOM 1310 C CA . VAL A 1 171 ? 27.377 3.768 -9.050 1.00 39.66 171 VAL A CA 1
ATOM 1311 C C . VAL A 1 171 ? 27.144 2.786 -7.889 1.00 39.66 171 VAL A C 1
ATOM 1313 O O . VAL A 1 171 ? 27.338 3.134 -6.724 1.00 39.66 171 VAL A O 1
ATOM 1316 N N . GLN A 1 172 ? 26.829 1.518 -8.180 1.00 40.88 172 GLN A N 1
ATOM 1317 C CA . GLN A 1 172 ? 26.683 0.476 -7.152 1.00 40.88 172 GLN A CA 1
ATOM 1318 C C . GLN A 1 172 ? 28.010 0.032 -6.515 1.00 40.88 172 GLN A C 1
ATOM 1320 O O . GLN A 1 172 ? 28.034 -0.262 -5.318 1.00 40.88 172 GLN A O 1
ATOM 1325 N N . ARG A 1 173 ? 29.124 -0.006 -7.263 1.00 39.09 173 ARG A N 1
ATOM 1326 C CA . ARG A 1 173 ? 30.455 -0.298 -6.691 1.00 39.09 173 ARG A CA 1
ATOM 1327 C C . ARG A 1 173 ? 30.927 0.812 -5.749 1.00 39.09 173 ARG A C 1
ATOM 1329 O O . ARG A 1 173 ? 31.469 0.493 -4.693 1.00 39.09 173 ARG A O 1
ATOM 1336 N N . ALA A 1 174 ? 30.640 2.074 -6.072 1.00 39.31 174 ALA A N 1
ATOM 1337 C CA . ALA A 1 174 ? 30.890 3.200 -5.173 1.00 39.31 174 ALA A CA 1
ATOM 1338 C C . ALA A 1 174 ? 30.051 3.105 -3.879 1.00 39.31 174 ALA A C 1
ATOM 1340 O O . ALA A 1 174 ? 30.587 3.293 -2.793 1.00 39.31 174 ALA A O 1
ATOM 1341 N N . GLY A 1 175 ? 28.777 2.693 -3.963 1.00 36.31 175 GLY A N 1
ATOM 1342 C CA . GLY A 1 175 ? 27.908 2.514 -2.786 1.00 36.31 175 GLY A CA 1
ATOM 1343 C C . GLY A 1 175 ? 28.174 1.258 -1.933 1.00 36.31 175 GLY A C 1
ATOM 1344 O O . GLY A 1 175 ? 27.739 1.188 -0.782 1.00 36.31 175 GLY A O 1
ATOM 1345 N N . ARG A 1 176 ? 28.875 0.243 -2.465 1.00 35.22 176 ARG A N 1
ATOM 1346 C CA . ARG A 1 176 ? 29.301 -0.953 -1.703 1.00 35.22 176 ARG A CA 1
ATOM 1347 C C . ARG A 1 176 ? 30.662 -0.791 -1.025 1.00 35.22 176 ARG A C 1
ATOM 1349 O O . ARG A 1 176 ? 30.888 -1.451 -0.014 1.00 35.22 176 ARG A O 1
ATOM 1356 N N . ALA A 1 177 ? 31.543 0.067 -1.543 1.00 36.47 177 ALA A N 1
ATOM 1357 C CA . ALA A 1 177 ? 32.884 0.273 -0.991 1.00 36.47 177 ALA A CA 1
ATOM 1358 C C . ALA A 1 177 ? 32.889 0.954 0.394 1.00 36.47 177 ALA A C 1
ATOM 1360 O O . ALA A 1 177 ? 33.862 0.819 1.130 1.00 36.47 177 ALA A O 1
ATOM 1361 N N . GLU A 1 178 ? 31.795 1.605 0.801 1.00 38.88 178 GLU A N 1
ATOM 1362 C CA . GLU A 1 178 ? 31.662 2.207 2.141 1.00 38.88 178 GLU A CA 1
ATOM 1363 C C . GLU A 1 178 ? 31.207 1.222 3.235 1.00 38.88 178 GLU A C 1
ATOM 1365 O O . GLU A 1 178 ? 31.102 1.589 4.404 1.00 38.88 178 GLU A O 1
ATOM 1370 N N . ARG A 1 179 ? 30.976 -0.056 2.905 1.00 41.06 179 ARG A N 1
ATOM 1371 C CA . ARG A 1 179 ? 30.659 -1.096 3.897 1.00 41.06 179 ARG A CA 1
ATOM 1372 C C . ARG A 1 179 ? 31.858 -2.007 4.124 1.00 41.06 179 ARG A C 1
ATOM 1374 O O . ARG A 1 179 ? 31.877 -3.136 3.642 1.00 41.06 179 ARG A O 1
ATOM 1381 N N . ASN A 1 180 ? 32.839 -1.539 4.894 1.00 31.38 180 ASN A N 1
ATOM 1382 C CA . ASN A 1 180 ? 33.839 -2.425 5.491 1.00 31.38 180 ASN A CA 1
ATOM 1383 C C . ASN A 1 180 ? 33.772 -2.354 7.033 1.00 31.38 180 ASN A C 1
ATOM 1385 O O . ASN A 1 180 ? 34.126 -1.322 7.603 1.00 31.38 180 ASN A O 1
ATOM 1389 N N . PRO A 1 181 ? 33.333 -3.416 7.737 1.00 39.31 181 PRO A N 1
ATOM 1390 C CA . PRO A 1 181 ? 33.167 -3.432 9.194 1.00 39.31 181 PRO A CA 1
ATOM 1391 C C . PRO A 1 181 ? 34.476 -3.762 9.942 1.00 39.31 181 PRO A C 1
ATOM 1393 O O . PRO A 1 181 ? 34.474 -4.504 10.922 1.00 39.31 181 PRO A O 1
ATOM 1396 N N . GLY A 1 182 ? 35.618 -3.237 9.490 1.00 38.38 182 GLY A N 1
ATOM 1397 C CA . GLY A 1 182 ? 36.921 -3.696 9.971 1.00 38.38 182 GLY A CA 1
ATOM 1398 C C . GLY A 1 182 ? 38.029 -2.656 9.912 1.00 38.38 182 GLY A C 1
ATOM 1399 O O . GLY A 1 182 ? 38.966 -2.815 9.140 1.00 38.38 182 GLY A O 1
ATOM 1400 N N . LEU A 1 183 ? 37.986 -1.643 10.779 1.00 33.06 183 LEU A N 1
ATOM 1401 C CA . LEU A 1 183 ? 39.208 -0.969 11.225 1.00 33.06 183 LEU A CA 1
ATOM 1402 C C . LEU A 1 183 ? 39.256 -0.933 12.756 1.00 33.06 183 LEU A C 1
ATOM 1404 O O . LEU A 1 183 ? 38.517 -0.208 13.420 1.00 33.06 183 LEU A O 1
ATOM 1408 N N . ARG A 1 184 ? 40.141 -1.771 13.307 1.00 32.88 184 ARG A N 1
ATOM 1409 C CA . ARG A 1 184 ? 40.541 -1.784 14.717 1.00 32.88 184 ARG A CA 1
ATOM 1410 C C . ARG A 1 184 ? 41.413 -0.561 15.022 1.00 32.88 184 ARG A C 1
ATOM 1412 O O . ARG A 1 184 ? 42.204 -0.132 14.189 1.00 32.88 184 ARG A O 1
ATOM 1419 N N . ARG A 1 185 ? 41.275 -0.039 16.244 1.00 38.28 185 ARG A N 1
ATOM 1420 C CA . ARG A 1 185 ? 42.128 1.007 16.829 1.00 38.28 185 ARG A CA 1
ATOM 1421 C C . ARG A 1 185 ? 43.561 0.508 17.075 1.00 38.28 185 ARG A C 1
ATOM 1423 O O . ARG A 1 185 ? 43.736 -0.583 17.610 1.00 38.28 185 ARG A O 1
ATOM 1430 N N . GLY A 1 186 ? 44.527 1.390 16.806 1.00 29.44 186 GLY A N 1
ATOM 1431 C CA . GLY A 1 186 ? 45.949 1.335 17.195 1.00 29.44 186 GLY A CA 1
ATOM 1432 C C . GLY A 1 186 ? 46.841 1.660 15.988 1.00 29.44 186 GLY A C 1
ATOM 1433 O O . GLY A 1 186 ? 46.535 1.205 14.898 1.00 29.44 186 GLY A O 1
ATOM 1434 N N . ASP A 1 187 ? 47.918 2.439 16.027 1.00 29.28 187 ASP A N 1
ATOM 1435 C CA . ASP A 1 187 ? 48.610 3.235 17.042 1.00 29.28 187 ASP A CA 1
ATOM 1436 C C . ASP A 1 187 ? 49.379 4.353 16.279 1.00 29.28 187 ASP A C 1
ATOM 1438 O O . ASP A 1 187 ? 49.719 4.188 15.111 1.00 29.28 187 ASP A O 1
ATOM 1442 N N . ARG A 1 188 ? 49.579 5.487 16.959 1.00 31.66 188 ARG A N 1
ATOM 1443 C CA . ARG A 1 188 ? 50.490 6.639 16.762 1.00 31.66 188 ARG A CA 1
ATOM 1444 C C . ARG A 1 188 ? 51.173 6.944 15.407 1.00 31.66 188 ARG A C 1
ATOM 1446 O O . ARG A 1 188 ? 51.996 6.183 14.918 1.00 31.66 188 ARG A O 1
ATOM 1453 N N . GLY A 1 189 ? 51.098 8.234 15.038 1.00 26.97 189 GLY A N 1
ATOM 1454 C CA . GLY A 1 189 ? 52.318 9.030 14.805 1.00 26.97 189 GLY A CA 1
ATOM 1455 C C . GLY A 1 189 ? 52.307 10.029 13.640 1.00 26.97 189 GLY A C 1
ATOM 1456 O O . GLY A 1 189 ? 52.365 9.628 12.489 1.00 26.97 189 GLY A O 1
ATOM 1457 N N . GLY A 1 190 ? 52.386 11.328 13.960 1.00 27.89 190 GLY A N 1
ATOM 1458 C CA . GLY A 1 190 ? 53.188 12.278 13.173 1.00 27.89 190 GLY A CA 1
ATOM 1459 C C . GLY A 1 190 ? 52.474 13.240 12.216 1.00 27.89 190 GLY A C 1
ATOM 1460 O O . GLY A 1 190 ? 52.409 12.990 11.024 1.00 27.89 190 GLY A O 1
ATOM 1461 N N . GLY A 1 191 ? 52.093 14.408 12.746 1.00 30.58 191 GLY A N 1
ATOM 1462 C CA . GLY A 1 191 ? 52.449 15.711 12.160 1.00 30.58 191 GLY A CA 1
ATOM 1463 C C . GLY A 1 191 ? 51.689 16.219 10.928 1.00 30.58 191 GLY A C 1
ATOM 1464 O O . GLY A 1 191 ? 51.968 15.817 9.807 1.00 30.58 191 GLY A O 1
ATOM 1465 N N . GLY A 1 192 ? 50.853 17.246 11.134 1.00 28.06 192 GLY A N 1
ATOM 1466 C CA . GLY A 1 192 ? 50.486 18.202 10.080 1.00 28.06 192 GLY A CA 1
ATOM 1467 C C . GLY A 1 192 ? 49.020 18.634 10.086 1.00 28.06 192 GLY A C 1
ATOM 1468 O O . GLY A 1 192 ? 48.188 18.056 9.397 1.00 28.06 192 GLY A O 1
ATOM 1469 N N . GLN A 1 193 ? 48.702 19.697 10.819 1.00 26.61 193 GLN A N 1
ATOM 1470 C CA . GLN A 1 193 ? 47.465 20.479 10.691 1.00 26.61 193 GLN A CA 1
ATOM 1471 C C . GLN A 1 193 ? 47.839 21.977 10.711 1.00 26.61 193 GLN A C 1
ATOM 1473 O O . GLN A 1 193 ? 48.912 22.291 11.230 1.00 26.61 193 GLN A O 1
ATOM 1478 N N . PRO A 1 194 ? 46.962 22.921 10.301 1.00 41.47 194 PRO A N 1
ATOM 1479 C CA . PRO A 1 194 ? 45.682 22.739 9.605 1.00 41.47 194 PRO A CA 1
ATOM 1480 C C . PRO A 1 194 ? 45.385 23.748 8.459 1.00 41.47 194 PRO A C 1
ATOM 1482 O O . PRO A 1 194 ? 45.953 24.829 8.358 1.00 41.47 194 PRO A O 1
ATOM 1485 N N . ALA A 1 195 ? 44.392 23.358 7.648 1.00 29.84 195 ALA A N 1
ATOM 1486 C CA . ALA A 1 195 ? 43.269 24.130 7.089 1.00 29.84 195 ALA A CA 1
ATOM 1487 C C . ALA A 1 195 ? 43.469 25.550 6.525 1.00 29.84 195 ALA A C 1
ATOM 1489 O O . ALA A 1 195 ? 43.728 26.481 7.279 1.00 29.84 195 ALA A O 1
ATOM 1490 N N . ARG A 1 196 ? 43.021 25.760 5.272 1.00 27.05 196 ARG A N 1
ATOM 1491 C CA . ARG A 1 196 ? 42.183 26.922 4.902 1.00 27.05 196 ARG A CA 1
ATOM 1492 C C . ARG A 1 196 ? 41.124 26.549 3.859 1.00 27.05 196 ARG A C 1
ATOM 1494 O O . ARG A 1 196 ? 41.437 26.062 2.781 1.00 27.05 196 ARG A O 1
ATOM 1501 N N . ARG A 1 197 ? 39.863 26.802 4.227 1.00 27.66 197 ARG A N 1
ATOM 1502 C CA . ARG A 1 197 ? 38.694 26.906 3.345 1.00 27.66 197 ARG A CA 1
ATOM 1503 C C . ARG A 1 197 ? 38.786 28.226 2.575 1.00 27.66 197 ARG A C 1
ATOM 1505 O O . ARG A 1 197 ? 39.015 29.258 3.201 1.00 27.66 197 ARG A O 1
ATOM 1512 N N . SER A 1 198 ? 38.523 28.217 1.275 1.00 25.62 198 SER A N 1
ATOM 1513 C CA . SER A 1 198 ? 38.303 29.431 0.482 1.00 25.62 198 SER A CA 1
ATOM 1514 C C . SER A 1 198 ? 36.971 29.318 -0.252 1.00 25.62 198 SER A C 1
ATOM 1516 O O . SER A 1 198 ? 36.826 28.604 -1.238 1.00 25.62 198 SER A O 1
ATOM 1518 N N . ALA A 1 199 ? 35.984 30.030 0.290 1.00 26.20 199 ALA A N 1
ATOM 1519 C CA . ALA A 1 199 ? 34.782 30.434 -0.415 1.00 26.20 199 ALA A CA 1
ATOM 1520 C C . ALA A 1 199 ? 35.154 31.531 -1.425 1.00 26.20 199 ALA A C 1
ATOM 1522 O O . ALA A 1 199 ? 35.855 32.477 -1.065 1.00 26.20 199 ALA A O 1
ATOM 1523 N N . ALA A 1 200 ? 34.671 31.421 -2.661 1.00 27.78 200 ALA A N 1
ATOM 1524 C CA . ALA A 1 200 ? 34.737 32.489 -3.651 1.00 27.78 200 ALA A CA 1
ATOM 1525 C C . ALA A 1 200 ? 33.324 33.032 -3.897 1.00 27.78 200 ALA A C 1
ATOM 1527 O O . ALA A 1 200 ? 32.406 32.293 -4.247 1.00 27.78 200 ALA A O 1
ATOM 1528 N N . ARG A 1 201 ? 33.178 34.338 -3.667 1.00 27.02 201 ARG A N 1
ATOM 1529 C CA . ARG A 1 201 ? 32.002 35.178 -3.901 1.00 27.02 201 ARG A CA 1
ATOM 1530 C C . ARG A 1 201 ? 32.377 36.177 -4.996 1.00 27.02 201 ARG A C 1
ATOM 1532 O O . ARG A 1 201 ? 33.374 36.863 -4.823 1.00 27.02 201 ARG A O 1
ATOM 1539 N N . LEU A 1 202 ? 31.573 36.290 -6.050 1.00 27.12 202 LEU A N 1
ATOM 1540 C CA . LEU A 1 202 ? 31.512 37.383 -7.040 1.00 27.12 202 LEU A CA 1
ATOM 1541 C C . LEU A 1 202 ? 30.048 37.369 -7.548 1.00 27.12 202 LEU A C 1
ATOM 1543 O O . LEU A 1 202 ? 29.525 36.285 -7.767 1.00 27.12 202 LEU A O 1
ATOM 1547 N N . ALA A 1 203 ? 29.279 38.448 -7.697 1.00 28.11 203 ALA A N 1
ATOM 1548 C CA . ALA A 1 203 ? 29.581 39.867 -7.822 1.00 28.11 203 ALA A CA 1
ATOM 1549 C C . ALA A 1 203 ? 28.358 40.737 -7.416 1.00 28.11 203 ALA A C 1
ATOM 1551 O O . ALA A 1 203 ? 27.218 40.278 -7.449 1.00 28.11 203 ALA A O 1
ATOM 1552 N N . GLN A 1 204 ? 28.614 42.004 -7.082 1.00 31.19 204 GLN A N 1
ATOM 1553 C CA . GLN A 1 204 ? 27.718 43.159 -7.288 1.00 31.19 204 GLN A CA 1
ATOM 1554 C C . GLN A 1 204 ? 28.526 44.209 -8.086 1.00 31.19 204 GLN A C 1
ATOM 1556 O O . GLN A 1 204 ? 29.758 44.114 -8.080 1.00 31.19 204 GLN A O 1
ATOM 1561 N N . PRO A 1 205 ? 27.894 45.182 -8.774 1.00 37.53 205 PRO A N 1
ATOM 1562 C CA . PRO A 1 205 ? 27.690 46.489 -8.123 1.00 37.53 205 PRO A CA 1
ATOM 1563 C C . PRO A 1 205 ? 26.418 47.253 -8.560 1.00 37.53 205 PRO A C 1
ATOM 1565 O O . PRO A 1 205 ? 25.880 47.025 -9.641 1.00 37.53 205 PRO A O 1
ATOM 1568 N N . GLY A 1 206 ? 25.991 48.220 -7.737 1.00 28.89 206 GLY A N 1
ATOM 1569 C CA . GLY A 1 206 ? 25.047 49.271 -8.137 1.00 28.89 206 GLY A CA 1
ATOM 1570 C C . GLY A 1 206 ? 24.386 50.003 -6.966 1.00 28.89 206 GLY A C 1
ATOM 1571 O O . GLY A 1 206 ? 23.324 49.590 -6.517 1.00 28.89 206 GLY A O 1
ATOM 1572 N N . ASP A 1 207 ? 25.037 51.068 -6.492 1.00 31.17 207 ASP A N 1
ATOM 1573 C CA . ASP A 1 207 ? 24.626 52.022 -5.447 1.00 31.17 207 ASP A CA 1
ATOM 1574 C C . ASP A 1 207 ? 23.251 52.691 -5.656 1.00 31.17 207 ASP A C 1
ATOM 1576 O O . ASP A 1 207 ? 22.884 53.000 -6.789 1.00 31.17 207 ASP A O 1
ATOM 1580 N N . GLN A 1 208 ? 22.572 53.055 -4.552 1.00 34.31 208 GLN A N 1
ATOM 1581 C CA . GLN A 1 208 ? 22.413 54.456 -4.087 1.00 34.31 208 GLN A CA 1
ATOM 1582 C C . GLN A 1 208 ? 21.485 54.569 -2.843 1.00 34.31 208 GLN A C 1
ATOM 1584 O O . GLN A 1 208 ? 20.308 54.230 -2.892 1.00 34.31 208 GLN A O 1
ATOM 1589 N N . HIS A 1 209 ? 22.069 55.015 -1.715 1.00 31.92 209 HIS A N 1
ATOM 1590 C CA . HIS A 1 209 ? 21.641 56.098 -0.788 1.00 31.92 209 HIS A CA 1
ATOM 1591 C C . HIS A 1 209 ? 20.176 56.628 -0.884 1.00 31.92 209 HIS A C 1
ATOM 1593 O O . HIS A 1 209 ? 19.714 56.908 -1.977 1.00 31.92 209 HIS A O 1
ATOM 1599 N N . LEU A 1 210 ? 19.378 56.900 0.170 1.00 33.66 210 LEU A N 1
ATOM 1600 C CA . LEU A 1 210 ? 19.600 57.664 1.416 1.00 33.66 210 LEU A CA 1
ATOM 1601 C C . LEU A 1 210 ? 18.399 57.524 2.400 1.00 33.66 210 LEU A C 1
ATOM 1603 O O . LEU A 1 210 ? 17.244 57.549 1.996 1.00 33.66 210 LEU A O 1
ATOM 1607 N N . SER A 1 211 ? 18.730 57.466 3.693 1.00 37.69 211 SER A N 1
ATOM 1608 C CA . SER A 1 211 ? 18.081 58.001 4.912 1.00 37.69 211 SER A CA 1
ATOM 1609 C C . SER A 1 211 ? 16.616 58.498 4.918 1.00 37.69 211 SER A C 1
ATOM 1611 O O . SER A 1 211 ? 16.335 59.588 4.425 1.00 37.69 211 SER A O 1
ATOM 1613 N N . ARG A 1 212 ? 15.751 57.857 5.719 1.00 40.03 212 ARG A N 1
ATOM 1614 C CA . ARG A 1 212 ? 15.268 58.310 7.049 1.00 40.03 212 ARG A CA 1
ATOM 1615 C C . ARG A 1 212 ? 14.305 57.292 7.652 1.00 40.03 212 ARG A C 1
ATOM 1617 O O . ARG A 1 212 ? 13.552 56.675 6.873 1.00 40.03 212 ARG A O 1
#

Foldseek 3Di:
DCVVFVAADEAEPVRPPVDDCPPLSYQYHAFPPTFQRRLVVQQQALEDEAAQDQCDCRRCVPVPSHNHPNHAYQYEHCDPVSQCPPVHDGDNDHRVVVVVVVCVVCVPPPHHDPCPCSSVVRSVVRVVVVVVVLPDDCPDPPDDDPDDDPDDPVPPDPPPPCPVPPNVVVVVVVVCVPDDPDDDDDDDDDDDDDDDDDDDDDDDDDDDDDDD